Protein AF-A0A7R9Q6Q0-F1 (afdb_monomer_lite)

Radius of gyration: 19.12 Å; chains: 1; bounding box: 42×46×51 Å

Secondary structure (DSSP, 8-state):
-PPP------S--TTS-EEEEEETTEEEEEEEPPHHHHHHHHHHHT-TT---EE--TTSPPEEP--TT--TTPPP-EESS-SS-S--EEEHHHHHHHHTTSPTTPPPP-GGGG--SEEE--SSTTGGGG-SEEEETTEEEE-----B--TTTTB-TTT--B-THHHHHHHHHSS--GGG--TT---B---

Sequence (190 aa):
MPTLKLRYIKQINSNHNLISTRVYGQHIKGIVCSDEANDWFQTFLGKPGIRLLQHHPSLDYRDTNSDQRRSDDKLYPIIYQNKSGLHLINESSVRDLNSRFTEGADHVTYENFRPNVLVDYPHPWAEDKWLWMRINKLKFMQLMNCDRCPSTTVNTETGVKNMETLVALKTFRAPTGVTKKKGLGPSCGL

Organism: NCBI:txid1979941

Structure (mmCIF, N/CA/C/O backbone):
data_AF-A0A7R9Q6Q0-F1
#
_entry.id   AF-A0A7R9Q6Q0-F1
#
loop_
_atom_site.group_PDB
_atom_site.id
_atom_site.type_symbol
_atom_site.label_atom_id
_atom_site.label_alt_id
_atom_site.label_comp_id
_atom_site.label_asym_id
_atom_site.label_entity_id
_atom_site.label_seq_id
_atom_site.pdbx_PDB_ins_code
_atom_site.Cartn_x
_atom_site.Cartn_y
_atom_site.Cartn_z
_atom_site.occupancy
_atom_site.B_iso_or_equiv
_atom_site.auth_seq_id
_atom_site.auth_comp_id
_atom_site.auth_asym_id
_atom_site.auth_atom_id
_atom_site.pdbx_PDB_model_num
ATOM 1 N N . MET A 1 1 ? 4.840 19.604 -13.386 1.00 83.69 1 MET A N 1
ATOM 2 C CA . MET A 1 1 ? 5.424 18.603 -14.307 1.00 83.69 1 MET A CA 1
ATOM 3 C C . MET A 1 1 ? 4.386 18.233 -15.356 1.00 83.69 1 MET A C 1
ATOM 5 O O . MET A 1 1 ? 3.219 18.154 -14.985 1.00 83.69 1 MET A O 1
ATOM 9 N N . PRO A 1 2 ? 4.759 18.045 -16.633 1.00 90.31 2 PRO A N 1
ATOM 10 C CA . PRO A 1 2 ? 3.819 17.624 -17.676 1.00 90.31 2 PRO A CA 1
ATOM 11 C C . PRO A 1 2 ? 3.276 16.214 -17.403 1.00 90.31 2 PRO A C 1
ATOM 13 O O . PRO A 1 2 ? 3.904 15.436 -16.688 1.00 90.31 2 PRO A O 1
ATOM 16 N N . THR A 1 3 ? 2.127 15.859 -17.978 1.00 94.50 3 THR A N 1
ATOM 17 C CA . THR A 1 3 ? 1.580 14.497 -17.885 1.00 94.50 3 THR A CA 1
ATOM 18 C C . THR A 1 3 ? 2.510 13.488 -18.566 1.00 94.50 3 THR A C 1
ATOM 20 O O . THR A 1 3 ? 2.748 13.585 -19.768 1.00 94.50 3 THR A O 1
ATOM 23 N N . LEU A 1 4 ? 2.994 12.494 -17.816 1.00 94.19 4 LEU A N 1
ATOM 24 C CA . LEU A 1 4 ? 3.804 11.394 -18.345 1.00 94.19 4 LEU A CA 1
ATOM 25 C C . LEU A 1 4 ? 2.915 10.306 -18.962 1.00 94.19 4 LEU A C 1
ATOM 27 O O . LEU A 1 4 ? 1.981 9.822 -18.321 1.00 94.19 4 LEU A O 1
ATOM 31 N N . LYS A 1 5 ? 3.227 9.871 -20.187 1.00 93.50 5 LYS A N 1
ATOM 32 C CA . LYS A 1 5 ? 2.549 8.744 -20.847 1.00 93.50 5 LYS A CA 1
ATOM 33 C C . LYS A 1 5 ? 3.423 7.497 -20.791 1.00 93.50 5 LYS A C 1
ATOM 35 O O . LYS A 1 5 ? 4.474 7.435 -21.418 1.00 93.50 5 LYS A O 1
ATOM 40 N N . LEU A 1 6 ? 2.961 6.476 -20.076 1.00 92.94 6 LEU A N 1
ATOM 41 C CA . LEU A 1 6 ? 3.662 5.198 -19.972 1.00 92.94 6 LEU A CA 1
ATOM 42 C C . LEU A 1 6 ? 3.172 4.217 -21.039 1.00 92.94 6 LEU A C 1
ATOM 44 O O . LEU A 1 6 ? 1.970 4.077 -21.272 1.00 92.94 6 LEU A O 1
ATOM 48 N N . ARG A 1 7 ? 4.105 3.500 -21.668 1.00 88.81 7 ARG A N 1
ATOM 49 C CA . ARG A 1 7 ? 3.782 2.391 -22.572 1.00 88.81 7 ARG A CA 1
ATOM 50 C C . ARG A 1 7 ? 3.745 1.097 -21.776 1.00 88.81 7 ARG A C 1
ATOM 52 O O . ARG A 1 7 ? 4.743 0.710 -21.182 1.00 88.81 7 ARG A O 1
ATOM 59 N N . TYR A 1 8 ? 2.602 0.421 -21.795 1.00 90.12 8 TYR A N 1
ATOM 60 C CA . TYR A 1 8 ? 2.477 -0.895 -21.181 1.00 90.12 8 TYR A CA 1
ATOM 61 C C . TYR A 1 8 ? 3.128 -1.958 -22.072 1.00 90.12 8 TYR A C 1
ATOM 63 O O . TYR A 1 8 ? 2.660 -2.226 -23.182 1.00 90.12 8 TYR A O 1
ATOM 71 N N . ILE A 1 9 ? 4.201 -2.576 -21.579 1.00 90.06 9 ILE A N 1
ATOM 72 C CA . ILE A 1 9 ? 4.914 -3.646 -22.278 1.00 90.06 9 ILE A CA 1
ATOM 73 C C . ILE A 1 9 ? 4.091 -4.936 -22.198 1.00 90.06 9 ILE A C 1
ATOM 75 O O . ILE A 1 9 ? 4.007 -5.569 -21.148 1.00 90.06 9 ILE A O 1
ATOM 79 N N . LYS A 1 10 ? 3.460 -5.308 -23.318 1.00 88.94 10 LYS A N 1
ATOM 80 C CA . LYS A 1 10 ? 2.624 -6.518 -23.434 1.00 88.94 10 LYS A CA 1
ATOM 81 C C . LYS A 1 10 ? 3.417 -7.796 -23.702 1.00 88.94 10 LYS A C 1
ATOM 83 O O . LYS A 1 10 ? 2.908 -8.880 -23.448 1.00 88.94 10 LYS A O 1
ATOM 88 N N . GLN A 1 11 ? 4.597 -7.668 -24.302 1.00 90.56 11 GLN A N 1
ATOM 89 C CA . GLN A 1 11 ? 5.462 -8.781 -24.674 1.00 90.56 11 GLN A CA 1
ATOM 90 C C . GLN A 1 11 ? 6.914 -8.373 -24.459 1.00 90.56 11 GLN A C 1
ATOM 92 O O . GLN A 1 11 ? 7.315 -7.269 -24.831 1.00 90.56 11 GLN A O 1
ATOM 97 N N . ILE A 1 12 ? 7.696 -9.281 -23.884 1.00 90.88 12 ILE A N 1
ATOM 98 C CA . ILE A 1 12 ? 9.139 -9.109 -23.734 1.00 90.88 12 ILE A CA 1
ATOM 99 C C . ILE A 1 12 ? 9.830 -9.590 -25.009 1.00 90.88 12 ILE A C 1
ATOM 101 O O . ILE A 1 12 ? 9.480 -10.623 -25.571 1.00 90.88 12 ILE A O 1
ATOM 105 N N . ASN A 1 13 ? 10.842 -8.845 -25.436 1.00 90.75 13 ASN A N 1
ATOM 106 C CA . ASN A 1 13 ? 11.758 -9.219 -26.509 1.00 90.75 13 ASN A CA 1
ATOM 107 C C . ASN A 1 13 ? 13.188 -8.796 -26.136 1.00 90.75 13 ASN A C 1
ATOM 109 O O . ASN A 1 13 ? 13.396 -8.156 -25.103 1.00 90.75 13 ASN A O 1
ATOM 113 N N . SER A 1 14 ? 14.157 -9.120 -26.991 1.00 89.50 14 SER A N 1
ATOM 114 C CA . SER A 1 14 ? 15.586 -8.851 -26.778 1.00 89.50 14 SER A CA 1
ATOM 115 C C . SER A 1 14 ? 15.949 -7.375 -26.586 1.00 89.50 14 SER A C 1
ATOM 117 O O . SER A 1 14 ? 17.008 -7.090 -26.042 1.00 89.50 14 SER A O 1
ATOM 119 N N . ASN A 1 15 ? 15.095 -6.437 -27.005 1.00 90.12 15 ASN A N 1
ATOM 120 C CA . ASN A 1 15 ? 15.365 -5.001 -26.891 1.00 90.12 15 ASN A CA 1
ATOM 121 C C . ASN A 1 15 ? 14.998 -4.437 -25.511 1.00 90.12 15 ASN A C 1
ATOM 123 O O . ASN A 1 15 ? 15.289 -3.279 -25.219 1.00 90.12 15 ASN A O 1
ATOM 127 N N . HIS A 1 16 ? 14.338 -5.226 -24.661 1.00 93.38 16 HIS A N 1
ATOM 128 C CA . HIS A 1 16 ? 13.971 -4.796 -23.320 1.00 93.38 16 HIS A CA 1
ATOM 129 C C . HIS A 1 16 ? 15.126 -5.004 -22.344 1.00 93.38 16 HIS A C 1
ATOM 131 O O . HIS A 1 16 ? 15.636 -6.111 -22.177 1.00 93.38 16 HIS A O 1
ATOM 137 N N . ASN A 1 17 ? 15.486 -3.937 -21.636 1.00 95.25 17 ASN A N 1
ATOM 138 C CA . ASN A 1 17 ? 16.482 -3.997 -20.580 1.00 95.25 17 ASN A CA 1
ATOM 139 C C . ASN A 1 17 ? 15.850 -4.537 -19.288 1.00 95.25 17 ASN A C 1
ATOM 141 O O . ASN A 1 17 ? 15.023 -3.870 -18.664 1.00 95.25 17 ASN A O 1
ATOM 145 N N . LEU A 1 18 ? 16.236 -5.749 -18.893 1.00 96.75 18 LEU A N 1
ATOM 146 C CA . LEU A 1 18 ? 15.822 -6.379 -17.642 1.00 96.75 18 LEU A CA 1
ATOM 147 C C . LEU A 1 18 ? 16.885 -6.156 -16.571 1.00 96.75 18 LEU A C 1
ATOM 149 O O . LEU A 1 18 ? 18.042 -6.529 -16.757 1.00 96.75 18 LEU A O 1
ATOM 153 N N . ILE A 1 19 ? 16.476 -5.641 -15.414 1.00 96.94 19 ILE A N 1
ATOM 154 C CA . ILE A 1 19 ? 17.365 -5.510 -14.256 1.00 96.94 19 ILE A CA 1
ATOM 155 C C . ILE A 1 19 ? 16.816 -6.256 -13.045 1.00 96.94 19 ILE A C 1
ATOM 157 O O . ILE A 1 19 ? 15.603 -6.365 -12.857 1.00 96.94 19 ILE A O 1
ATOM 161 N N . SER A 1 20 ? 17.723 -6.762 -12.209 1.00 96.69 20 SER A N 1
ATOM 162 C CA . SER A 1 20 ? 17.392 -7.279 -10.881 1.00 96.69 20 SER A CA 1
ATOM 163 C C . SER A 1 20 ? 17.335 -6.124 -9.883 1.00 96.69 20 SER A C 1
ATOM 165 O O . SER A 1 20 ? 18.235 -5.287 -9.845 1.00 96.69 20 SER A O 1
ATOM 167 N N . THR A 1 21 ? 16.285 -6.083 -9.069 1.00 95.56 21 THR A N 1
ATOM 168 C CA . THR A 1 21 ? 16.128 -5.146 -7.953 1.00 95.56 21 THR A CA 1
ATOM 169 C C . THR A 1 21 ? 15.769 -5.902 -6.676 1.00 95.56 21 THR A C 1
ATOM 171 O O . THR A 1 21 ? 15.528 -7.111 -6.702 1.00 95.56 21 THR A O 1
ATOM 174 N N . ARG A 1 22 ? 15.745 -5.199 -5.541 1.00 94.31 22 ARG A N 1
ATOM 175 C CA . ARG A 1 22 ? 15.411 -5.764 -4.234 1.00 94.31 22 ARG A CA 1
ATOM 176 C C . ARG A 1 22 ? 14.180 -5.080 -3.658 1.00 94.31 22 ARG A C 1
ATOM 178 O O . ARG A 1 22 ? 14.172 -3.868 -3.464 1.00 94.31 22 ARG A O 1
ATOM 185 N N . VAL A 1 23 ? 13.164 -5.869 -3.329 1.00 93.00 23 VAL A N 1
ATOM 186 C CA . VAL A 1 23 ? 11.922 -5.399 -2.706 1.00 93.00 23 VAL A CA 1
ATOM 187 C C . VAL A 1 23 ? 11.704 -6.195 -1.426 1.00 93.00 23 VAL A C 1
ATOM 189 O O . VAL A 1 23 ? 11.603 -7.419 -1.461 1.00 93.00 23 VAL A O 1
ATOM 192 N N . TYR A 1 24 ? 11.708 -5.503 -0.282 1.00 88.56 24 TYR A N 1
ATOM 193 C CA . TYR A 1 24 ? 11.605 -6.106 1.058 1.00 88.56 24 TYR A CA 1
ATOM 194 C C . TYR A 1 24 ? 12.541 -7.304 1.278 1.00 88.56 24 TYR A C 1
ATOM 196 O O . TYR A 1 24 ? 12.147 -8.340 1.803 1.00 88.56 24 TYR A O 1
ATOM 204 N N . GLY A 1 25 ? 13.798 -7.169 0.855 1.00 88.81 25 GLY A N 1
ATOM 205 C CA . GLY A 1 25 ? 14.817 -8.192 1.076 1.00 88.81 25 GLY A CA 1
ATOM 206 C C . GLY A 1 25 ? 14.922 -9.253 -0.024 1.00 88.81 25 GLY A C 1
ATOM 207 O O . GLY A 1 25 ? 15.975 -9.879 -0.122 1.00 88.81 25 GLY A O 1
ATOM 208 N N . GLN A 1 26 ? 13.904 -9.391 -0.875 1.00 90.25 26 GLN A N 1
ATOM 209 C CA . GLN A 1 26 ? 13.818 -10.399 -1.934 1.00 90.25 26 GLN A CA 1
ATOM 210 C C . GLN A 1 26 ? 14.204 -9.815 -3.300 1.00 90.25 26 GLN A C 1
ATOM 212 O O . GLN A 1 26 ? 13.866 -8.667 -3.605 1.00 90.25 26 GLN A O 1
ATOM 217 N N . HIS A 1 27 ? 14.894 -10.603 -4.125 1.00 93.25 27 HIS A N 1
ATOM 218 C CA . HIS A 1 27 ? 15.234 -10.214 -5.493 1.00 93.25 27 HIS A CA 1
ATOM 219 C C . HIS A 1 27 ? 14.043 -10.405 -6.435 1.00 93.25 27 HIS A C 1
ATOM 221 O O . HIS A 1 27 ? 13.333 -11.401 -6.348 1.00 93.25 27 HIS A O 1
ATOM 227 N N . ILE A 1 28 ? 13.835 -9.454 -7.342 1.00 95.38 28 ILE A N 1
ATOM 228 C CA . ILE A 1 28 ? 12.832 -9.542 -8.409 1.00 95.38 28 ILE A CA 1
ATOM 229 C C . ILE A 1 28 ? 13.344 -8.813 -9.650 1.00 95.38 28 ILE A C 1
ATOM 231 O O . ILE A 1 28 ? 14.033 -7.796 -9.540 1.00 95.38 28 ILE A O 1
ATOM 235 N N . LYS A 1 29 ? 13.013 -9.324 -10.838 1.00 97.00 29 LYS A N 1
ATOM 236 C CA . LYS A 1 29 ? 13.336 -8.659 -12.103 1.00 97.00 29 LYS A CA 1
ATOM 237 C C . LYS A 1 29 ? 12.256 -7.648 -12.489 1.00 97.00 29 LYS A C 1
ATOM 239 O O . LYS A 1 29 ? 11.074 -7.826 -12.198 1.00 97.00 29 LYS A O 1
ATOM 244 N N . GLY A 1 30 ? 12.667 -6.589 -13.169 1.00 97.19 30 GLY A N 1
ATOM 245 C CA . GLY A 1 30 ? 11.772 -5.614 -13.781 1.00 97.19 30 GLY A CA 1
ATOM 246 C C . GLY A 1 30 ? 12.334 -5.130 -15.107 1.00 97.19 30 GLY A C 1
ATOM 247 O O . GLY A 1 30 ? 13.551 -5.099 -15.299 1.00 97.19 30 GLY A O 1
ATOM 248 N N . ILE A 1 31 ? 11.441 -4.769 -16.020 1.00 97.31 31 ILE A N 1
ATOM 249 C CA . ILE A 1 31 ? 11.798 -4.157 -17.294 1.00 97.31 31 ILE A CA 1
ATOM 250 C C . ILE A 1 31 ? 11.972 -2.662 -17.057 1.00 97.31 31 ILE A C 1
ATOM 252 O O . ILE A 1 31 ? 11.073 -2.020 -16.514 1.00 97.31 31 ILE A O 1
ATOM 256 N N . VAL A 1 32 ? 13.121 -2.115 -17.438 1.00 96.69 32 VAL A N 1
ATOM 257 C CA . VAL A 1 32 ? 13.386 -0.677 -17.349 1.00 96.69 32 VAL A CA 1
ATOM 258 C C . VAL A 1 32 ? 12.482 0.055 -18.341 1.00 96.69 32 VAL A C 1
ATOM 260 O O . VAL A 1 32 ? 12.471 -0.268 -19.529 1.00 96.69 32 VAL A O 1
ATOM 263 N N . CYS A 1 33 ? 11.705 1.021 -17.847 1.00 95.50 33 CYS A N 1
ATOM 264 C CA . CYS A 1 33 ? 10.895 1.902 -18.686 1.00 95.50 33 CYS A CA 1
ATOM 265 C C . CYS A 1 33 ? 11.774 2.885 -19.482 1.00 95.50 33 CYS A C 1
ATOM 267 O O . CYS A 1 33 ? 12.981 2.978 -19.258 1.00 95.50 33 CYS A O 1
ATOM 269 N N . SER A 1 34 ? 11.163 3.626 -20.412 1.00 94.38 34 SER A N 1
ATOM 270 C CA . SER A 1 34 ? 11.868 4.589 -21.268 1.00 94.38 34 SER A CA 1
ATOM 271 C C . SER A 1 34 ? 12.655 5.635 -20.476 1.00 94.38 34 SER A C 1
ATOM 273 O O . SER A 1 34 ? 12.280 5.999 -19.360 1.00 94.38 34 SER A O 1
ATOM 275 N N . ASP A 1 35 ? 13.700 6.178 -21.100 1.00 94.88 35 ASP A N 1
ATOM 276 C CA . ASP A 1 35 ? 14.494 7.266 -20.522 1.00 94.88 35 ASP A CA 1
ATOM 277 C C . ASP A 1 35 ? 13.628 8.487 -20.200 1.00 94.88 35 ASP A C 1
ATOM 279 O O . ASP A 1 35 ? 13.743 9.030 -19.112 1.00 94.88 35 ASP A O 1
ATOM 283 N N . GLU A 1 36 ? 12.640 8.806 -21.046 1.00 95.44 36 GLU A N 1
ATOM 284 C CA . GLU A 1 36 ? 11.628 9.835 -20.762 1.00 95.44 36 GLU A CA 1
ATOM 285 C C . GLU A 1 36 ? 10.919 9.610 -19.413 1.00 95.44 36 GLU A C 1
ATOM 287 O O . GLU A 1 36 ? 10.741 10.547 -18.637 1.00 95.44 36 GLU A O 1
ATOM 292 N N . ALA A 1 37 ? 10.525 8.368 -19.105 1.00 95.62 37 ALA A N 1
ATOM 293 C CA . ALA A 1 37 ? 9.879 8.055 -17.834 1.00 95.62 37 ALA A CA 1
ATOM 294 C C . ALA A 1 37 ? 10.861 8.172 -16.664 1.00 95.62 37 ALA A C 1
ATOM 296 O O . ALA A 1 37 ? 10.503 8.704 -15.613 1.00 95.62 37 ALA A O 1
ATOM 297 N N . ASN A 1 38 ? 12.094 7.695 -16.843 1.00 95.88 38 ASN A N 1
ATOM 298 C CA . ASN A 1 38 ? 13.134 7.783 -15.822 1.00 95.88 38 ASN A CA 1
ATOM 299 C C . ASN A 1 38 ? 13.455 9.253 -15.510 1.00 95.88 38 ASN A C 1
ATOM 301 O O . ASN A 1 38 ? 13.380 9.659 -14.352 1.00 95.88 38 ASN A O 1
ATOM 305 N N . ASP A 1 39 ? 13.703 10.070 -16.532 1.00 96.12 39 ASP A N 1
ATOM 306 C CA . ASP A 1 39 ? 13.980 11.502 -16.419 1.00 96.12 39 ASP A CA 1
ATOM 307 C C . ASP A 1 39 ? 12.833 12.255 -15.760 1.00 96.12 39 ASP A C 1
ATOM 309 O O . ASP A 1 39 ? 13.069 13.043 -14.845 1.00 96.12 39 ASP A O 1
ATOM 313 N N . TRP A 1 40 ? 11.586 11.944 -16.121 1.00 97.25 40 TRP A N 1
ATOM 314 C CA . TRP A 1 40 ? 10.424 12.552 -15.484 1.00 97.25 40 TRP A CA 1
ATOM 315 C C . TRP A 1 40 ? 10.427 12.349 -13.962 1.00 97.25 40 TRP A C 1
ATOM 317 O O . TRP A 1 40 ? 10.258 13.313 -13.209 1.00 97.25 40 TRP A O 1
ATOM 327 N N . PHE A 1 41 ? 10.664 11.117 -13.490 1.00 96.62 41 PHE A N 1
ATOM 328 C CA . PHE A 1 41 ? 10.730 10.825 -12.054 1.00 96.62 41 PHE A CA 1
ATOM 329 C C . PHE A 1 41 ? 11.971 11.426 -11.391 1.00 96.62 41 PHE A C 1
ATOM 331 O O . PHE A 1 41 ? 11.866 11.914 -10.268 1.00 96.62 41 PHE A O 1
ATOM 338 N N . GLN A 1 42 ? 13.124 11.425 -12.063 1.00 96.81 42 GLN A N 1
ATOM 339 C CA . GLN A 1 42 ? 14.348 12.042 -11.545 1.00 96.81 42 GLN A CA 1
ATOM 340 C C . GLN A 1 42 ? 14.173 13.550 -11.344 1.00 96.81 42 GLN A C 1
ATOM 342 O O . GLN A 1 42 ? 14.543 14.068 -10.291 1.00 96.81 42 GLN A O 1
ATOM 347 N N . THR A 1 43 ? 13.566 14.245 -12.311 1.00 96.50 43 THR A N 1
ATOM 348 C CA . THR A 1 43 ? 13.261 15.676 -12.215 1.00 96.50 43 THR A CA 1
ATOM 349 C C . THR A 1 43 ? 12.222 15.948 -11.135 1.00 96.50 43 THR A C 1
ATOM 351 O O . THR A 1 43 ? 12.448 16.809 -10.290 1.00 96.50 43 THR A O 1
ATOM 354 N N . PHE A 1 44 ? 11.109 15.204 -11.114 1.00 95.06 44 PHE A N 1
ATOM 355 C CA . PHE A 1 44 ? 10.052 15.411 -10.120 1.00 95.06 44 PHE A CA 1
ATOM 356 C C . PHE A 1 44 ? 10.546 15.183 -8.684 1.00 95.06 44 PHE A C 1
ATOM 358 O O . PHE A 1 44 ? 10.201 15.943 -7.785 1.00 95.06 44 PHE A O 1
ATOM 365 N N . LEU A 1 45 ? 11.371 14.153 -8.469 1.00 94.56 45 LEU A N 1
ATOM 366 C CA . LEU A 1 45 ? 11.909 13.803 -7.152 1.00 94.56 45 LEU A CA 1
ATOM 367 C C . LEU A 1 45 ? 13.219 14.533 -6.815 1.00 94.56 45 LEU A C 1
ATOM 369 O O . LEU A 1 45 ? 13.743 14.341 -5.718 1.00 94.56 45 LEU A O 1
ATOM 373 N N . GLY A 1 46 ? 13.780 15.315 -7.746 1.00 96.25 46 GLY A N 1
ATOM 374 C CA . GLY A 1 46 ? 15.069 15.992 -7.582 1.00 96.25 46 GLY A CA 1
ATOM 375 C C . GLY A 1 46 ? 16.234 15.038 -7.297 1.00 96.25 46 GLY A C 1
ATOM 376 O O . GLY A 1 46 ? 17.166 15.401 -6.580 1.00 96.25 46 GLY A O 1
ATOM 377 N N . LYS A 1 47 ? 16.172 13.795 -7.793 1.00 96.88 47 LYS A N 1
ATOM 378 C CA . LYS A 1 47 ? 17.124 12.736 -7.441 1.00 96.88 47 LYS A CA 1
ATOM 379 C C . LYS A 1 47 ? 17.589 11.957 -8.677 1.00 96.88 47 LYS A C 1
ATOM 381 O O . LYS A 1 47 ? 16.770 11.271 -9.290 1.00 96.88 47 LYS A O 1
ATOM 386 N N . PRO A 1 48 ? 18.892 11.996 -9.015 1.00 95.88 48 PRO A N 1
ATOM 387 C CA . PRO A 1 48 ? 19.432 11.226 -10.128 1.00 95.88 48 PRO A CA 1
ATOM 388 C C . PRO A 1 48 ? 19.524 9.729 -9.794 1.00 95.88 48 PRO A C 1
ATOM 390 O O . PRO A 1 48 ? 19.532 9.321 -8.629 1.00 95.88 48 PRO A O 1
ATOM 393 N N . GLY A 1 49 ? 19.622 8.903 -10.834 1.00 94.88 49 GLY A N 1
ATOM 394 C CA . GLY A 1 49 ? 19.760 7.450 -10.745 1.00 94.88 49 GLY A CA 1
ATOM 395 C C . GLY A 1 49 ? 18.455 6.695 -10.478 1.00 94.88 49 GLY A C 1
ATOM 396 O O . GLY A 1 49 ? 18.501 5.495 -10.204 1.00 94.88 49 GLY A O 1
ATOM 397 N N . ILE A 1 50 ? 17.295 7.359 -10.540 1.00 95.81 50 ILE A N 1
ATOM 398 C CA . ILE A 1 50 ? 15.988 6.705 -10.388 1.00 95.81 50 ILE A CA 1
ATOM 399 C C . ILE A 1 50 ? 15.557 6.114 -11.727 1.00 95.81 50 ILE A C 1
ATOM 401 O O . ILE A 1 50 ? 15.622 6.772 -12.760 1.00 95.81 50 ILE A O 1
ATOM 405 N N . ARG A 1 51 ? 15.076 4.868 -11.692 1.00 96.00 51 ARG A N 1
ATOM 406 C CA . ARG A 1 51 ? 14.476 4.194 -12.846 1.00 96.00 51 ARG A CA 1
ATOM 407 C C . ARG A 1 51 ? 13.096 3.671 -12.488 1.00 96.00 51 ARG A C 1
ATOM 409 O O . ARG A 1 51 ? 12.914 3.100 -11.412 1.00 96.00 51 ARG A O 1
ATOM 416 N N . LEU A 1 52 ? 12.146 3.831 -13.401 1.00 96.56 52 LEU A N 1
ATOM 417 C CA . LEU A 1 52 ? 10.840 3.193 -13.313 1.00 96.56 52 LEU A CA 1
ATOM 418 C C . LEU A 1 52 ? 10.935 1.779 -13.890 1.00 96.56 52 LEU A C 1
ATOM 420 O O . LEU A 1 52 ? 11.463 1.586 -14.985 1.00 96.56 52 LEU A O 1
ATOM 424 N N . LEU A 1 53 ? 10.405 0.798 -13.157 1.00 96.94 53 LEU A N 1
ATOM 425 C CA . LEU A 1 53 ? 10.374 -0.600 -13.581 1.00 96.94 53 LEU A CA 1
ATOM 426 C C . LEU A 1 53 ? 8.939 -1.087 -13.778 1.00 96.94 53 LEU A C 1
ATOM 428 O O . LEU A 1 53 ? 8.066 -0.819 -12.951 1.00 96.94 53 LEU A O 1
ATOM 432 N N . GLN A 1 54 ? 8.724 -1.865 -14.836 1.00 96.19 54 GLN A N 1
ATOM 433 C CA . GLN A 1 54 ? 7.490 -2.601 -15.088 1.00 96.19 54 GLN A CA 1
ATOM 434 C C . GLN A 1 54 ? 7.713 -4.107 -14.864 1.00 96.19 54 GLN A C 1
ATOM 436 O O . GLN A 1 54 ? 8.662 -4.690 -15.391 1.00 96.19 54 GLN A O 1
ATOM 441 N N . HIS A 1 55 ? 6.815 -4.760 -14.117 1.00 95.88 55 HIS A N 1
ATOM 442 C CA . HIS A 1 55 ? 6.757 -6.227 -14.044 1.00 95.88 55 HIS A CA 1
ATOM 443 C C . HIS A 1 55 ? 5.928 -6.790 -15.205 1.00 95.88 55 HIS A C 1
ATOM 445 O O . HIS A 1 55 ? 4.965 -6.163 -15.651 1.00 95.88 55 HIS A O 1
ATOM 451 N N . HIS A 1 56 ? 6.296 -7.978 -15.679 1.00 95.44 56 HIS A N 1
ATOM 452 C CA . HIS A 1 56 ? 5.585 -8.703 -16.725 1.00 95.44 56 HIS A CA 1
ATOM 453 C C . HIS A 1 56 ? 5.287 -10.136 -16.256 1.00 95.44 56 HIS A C 1
ATOM 455 O O . HIS A 1 56 ? 6.165 -10.742 -15.642 1.00 95.44 56 HIS A O 1
ATOM 461 N N . PRO A 1 57 ? 4.119 -10.725 -16.586 1.00 93.00 57 PRO A N 1
ATOM 462 C CA . PRO A 1 57 ? 3.716 -12.040 -16.074 1.00 93.00 57 PRO A CA 1
ATOM 463 C C . PRO A 1 57 ? 4.649 -13.219 -16.389 1.00 93.00 57 PRO A C 1
ATOM 465 O O . PRO A 1 57 ? 4.564 -14.252 -15.739 1.00 93.00 57 PRO A O 1
ATOM 468 N N . SER A 1 58 ? 5.527 -13.087 -17.387 1.00 93.19 58 SER A N 1
ATOM 469 C CA . SER A 1 58 ? 6.540 -14.106 -17.709 1.00 93.19 58 SER A CA 1
ATOM 470 C C . SER A 1 58 ? 7.813 -14.016 -16.857 1.00 93.19 58 SER A C 1
ATOM 472 O O . SER A 1 58 ? 8.736 -14.795 -17.077 1.00 93.19 58 SER A O 1
ATOM 474 N N . LEU A 1 59 ? 7.923 -13.018 -15.976 1.00 94.19 59 LEU A N 1
ATOM 475 C CA . LEU A 1 59 ? 9.032 -12.874 -15.036 1.00 94.19 59 LEU A CA 1
ATOM 476 C C . LEU A 1 59 ? 8.681 -13.528 -13.703 1.00 94.19 59 LEU A C 1
ATOM 478 O O . LEU A 1 59 ? 7.509 -13.650 -13.346 1.00 94.19 59 LEU A O 1
ATOM 482 N N . ASP A 1 60 ? 9.718 -13.859 -12.940 1.00 92.50 60 ASP A N 1
ATOM 483 C CA . ASP A 1 60 ? 9.567 -14.410 -11.600 1.00 92.50 60 ASP A CA 1
ATOM 484 C C . ASP A 1 60 ? 8.738 -13.483 -10.699 1.00 92.50 60 ASP A C 1
ATOM 486 O O . ASP A 1 60 ? 8.795 -12.247 -10.780 1.00 92.50 60 ASP A O 1
ATOM 490 N N . TYR A 1 61 ? 7.970 -14.113 -9.820 1.00 92.31 61 TYR A N 1
ATOM 491 C CA . TYR A 1 61 ? 7.218 -13.456 -8.763 1.00 92.31 61 TYR A CA 1
ATOM 492 C C . TYR A 1 61 ? 7.988 -13.562 -7.448 1.00 92.31 61 TYR A C 1
ATOM 494 O O . TYR A 1 61 ? 8.855 -14.418 -7.280 1.00 92.31 61 TYR A O 1
ATOM 502 N N . ARG A 1 62 ? 7.653 -12.692 -6.500 1.00 90.00 62 ARG A N 1
ATOM 503 C CA . ARG A 1 62 ? 8.066 -12.845 -5.105 1.00 90.00 62 ARG A CA 1
ATOM 504 C C . ARG A 1 62 ? 6.995 -13.571 -4.324 1.00 90.00 62 ARG A C 1
ATOM 506 O O . ARG A 1 62 ? 5.811 -13.474 -4.642 1.00 90.00 62 ARG A O 1
ATOM 513 N N . ASP A 1 63 ? 7.402 -14.174 -3.223 1.00 83.25 63 ASP A N 1
ATOM 514 C CA . ASP A 1 63 ? 6.440 -14.693 -2.271 1.00 83.25 63 ASP A CA 1
ATOM 515 C C . ASP A 1 63 ? 5.915 -13.595 -1.342 1.00 83.25 63 ASP A C 1
ATOM 517 O O . ASP A 1 63 ? 6.602 -12.604 -1.042 1.00 83.25 63 ASP A O 1
ATOM 521 N N . THR A 1 64 ? 4.722 -13.825 -0.789 1.00 79.38 64 THR A N 1
ATOM 522 C CA . THR A 1 64 ? 4.223 -13.063 0.357 1.00 79.38 64 THR A CA 1
ATOM 523 C C . THR A 1 64 ? 5.204 -13.121 1.527 1.00 79.38 64 THR A C 1
ATOM 525 O O . THR A 1 64 ? 5.657 -14.183 1.967 1.00 79.38 64 THR A O 1
ATOM 528 N N . ASN A 1 65 ? 5.534 -11.945 2.058 1.00 67.19 65 ASN A N 1
ATOM 529 C CA . ASN A 1 65 ? 6.444 -11.789 3.190 1.00 67.19 65 ASN A CA 1
ATOM 530 C C . ASN A 1 65 ? 5.661 -11.733 4.515 1.00 67.19 65 ASN A C 1
ATOM 532 O O . ASN A 1 65 ? 5.652 -10.708 5.200 1.00 67.19 65 ASN A O 1
ATOM 536 N N . SER A 1 66 ? 4.920 -12.801 4.832 1.00 61.69 66 SER A N 1
ATOM 537 C CA . SER A 1 66 ? 4.148 -12.910 6.077 1.00 61.69 66 SER A CA 1
ATOM 538 C C . SER A 1 66 ? 4.700 -14.012 6.981 1.00 61.69 66 SER A C 1
ATOM 540 O O . SER A 1 66 ? 4.670 -15.182 6.610 1.00 61.69 66 SER A O 1
ATOM 542 N N . ASP A 1 67 ? 5.053 -13.671 8.221 1.00 59.34 67 ASP A N 1
ATOM 543 C CA . ASP A 1 67 ? 5.377 -14.640 9.289 1.00 59.34 67 ASP A CA 1
ATOM 544 C C . ASP A 1 67 ? 4.152 -15.454 9.769 1.00 59.34 67 ASP A C 1
ATOM 546 O O . ASP A 1 67 ? 4.211 -16.120 10.801 1.00 59.34 67 ASP A O 1
ATOM 550 N N . GLN A 1 68 ? 3.013 -15.317 9.083 1.00 55.88 68 GLN A N 1
ATOM 551 C CA . GLN A 1 68 ? 1.720 -15.928 9.395 1.00 55.88 68 GLN A CA 1
ATOM 552 C C . GLN A 1 68 ? 1.241 -16.876 8.286 1.00 55.88 68 GLN A C 1
ATOM 554 O O . GLN A 1 68 ? 0.044 -17.126 8.171 1.00 55.88 68 GLN A O 1
ATOM 559 N N . ARG A 1 69 ? 2.158 -17.399 7.456 1.00 56.94 69 ARG A N 1
ATOM 560 C CA . ARG A 1 69 ? 1.806 -18.461 6.500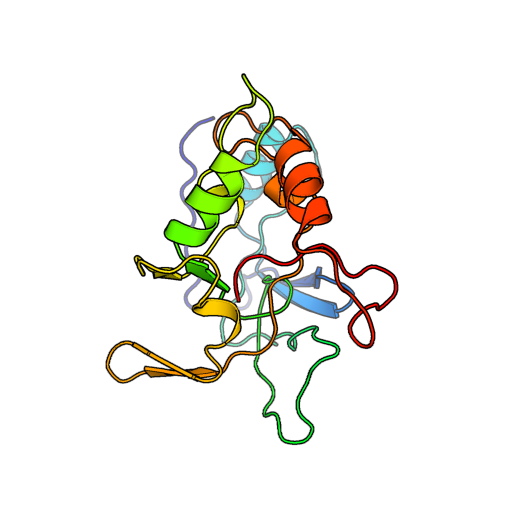 1.00 56.94 69 ARG A CA 1
ATOM 561 C C . ARG A 1 69 ? 1.173 -19.621 7.266 1.00 56.94 69 ARG A C 1
ATOM 563 O O . ARG A 1 69 ? 1.754 -20.100 8.243 1.00 56.94 69 ARG A O 1
ATOM 570 N N . ARG A 1 70 ? -0.006 -20.064 6.836 1.00 57.34 70 ARG A N 1
ATOM 571 C CA . ARG A 1 70 ? -0.577 -21.318 7.325 1.00 57.34 70 ARG A CA 1
ATOM 572 C C . ARG A 1 70 ? 0.237 -22.466 6.728 1.00 57.34 70 ARG A C 1
ATOM 574 O O . ARG A 1 70 ? 0.785 -22.356 5.633 1.00 57.34 70 ARG A O 1
ATOM 581 N N . SER A 1 71 ? 0.387 -23.553 7.481 1.00 53.00 71 SER A N 1
ATOM 582 C CA . SER A 1 71 ? 1.258 -24.687 7.127 1.00 53.00 71 SER A CA 1
ATOM 583 C C . SER A 1 71 ? 0.841 -25.426 5.846 1.00 53.00 71 SER A C 1
ATOM 585 O O . SER A 1 71 ? 1.596 -26.251 5.344 1.00 53.00 71 SER A O 1
ATOM 587 N N . ASP A 1 72 ? -0.352 -25.138 5.333 1.00 58.00 72 ASP A N 1
ATOM 588 C CA . ASP A 1 72 ? -0.981 -25.670 4.124 1.00 58.00 72 ASP A CA 1
ATOM 589 C C . ASP A 1 72 ? -0.993 -24.676 2.940 1.00 58.00 72 ASP A C 1
ATOM 591 O O . ASP A 1 72 ? -1.552 -24.983 1.883 1.00 58.00 72 ASP A O 1
ATOM 595 N N . ASP A 1 73 ? -0.384 -23.492 3.078 1.00 56.81 73 ASP A N 1
ATOM 596 C CA . 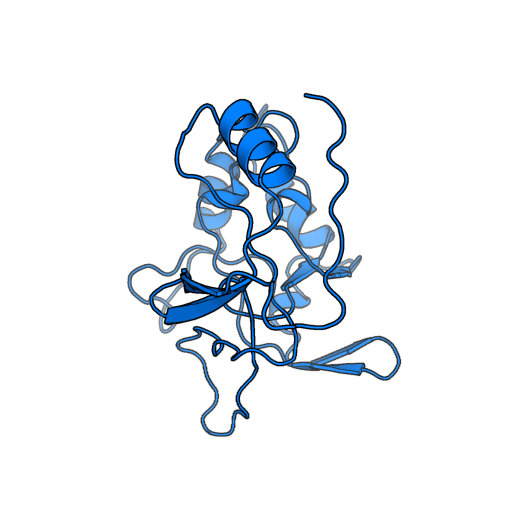ASP A 1 73 ? -0.511 -22.430 2.080 1.00 56.81 73 ASP A CA 1
ATOM 597 C C . ASP A 1 73 ? 0.220 -22.740 0.762 1.00 56.81 73 ASP A C 1
ATOM 599 O O . ASP A 1 73 ? 1.440 -22.918 0.694 1.00 56.81 73 ASP A O 1
ATOM 603 N N . LYS A 1 74 ? -0.549 -22.691 -0.332 1.00 59.03 74 LYS A N 1
ATOM 604 C CA . LYS A 1 74 ? -0.017 -22.475 -1.682 1.00 59.03 74 LYS A CA 1
ATOM 605 C C . LYS A 1 74 ? 0.752 -21.150 -1.701 1.00 59.03 74 LYS A C 1
ATOM 607 O O . LYS A 1 74 ? 0.344 -20.182 -1.066 1.00 59.03 74 LYS A O 1
ATOM 612 N N . LEU A 1 75 ? 1.835 -21.084 -2.476 1.00 65.62 75 LEU A N 1
ATOM 613 C CA . LEU A 1 75 ? 2.535 -19.824 -2.739 1.00 65.62 75 LEU A CA 1
ATOM 614 C C . LEU A 1 75 ? 1.533 -18.803 -3.303 1.00 65.62 75 LEU A C 1
ATOM 616 O O . LEU A 1 75 ? 0.926 -19.049 -4.345 1.00 65.62 75 LEU A O 1
ATOM 620 N N . TYR A 1 76 ? 1.349 -17.673 -2.614 1.00 80.31 76 TYR A N 1
ATOM 621 C CA . TYR A 1 76 ? 0.589 -16.528 -3.123 1.00 80.31 76 TYR A CA 1
ATOM 622 C C . TYR A 1 76 ? 1.584 -15.547 -3.766 1.00 80.31 76 TYR A C 1
ATOM 624 O O . TYR A 1 76 ? 2.239 -14.788 -3.052 1.00 80.31 76 TYR A O 1
ATOM 632 N N . PRO A 1 77 ? 1.773 -15.563 -5.094 1.00 87.75 77 PRO A N 1
ATOM 633 C CA . PRO A 1 77 ? 2.772 -14.715 -5.727 1.00 87.75 77 PRO A CA 1
ATOM 634 C C . PRO A 1 77 ? 2.368 -13.235 -5.677 1.00 87.75 77 PRO A C 1
ATOM 636 O O . PRO A 1 77 ? 1.222 -12.869 -5.944 1.00 87.75 77 PRO A O 1
ATOM 639 N N . ILE A 1 78 ? 3.335 -12.371 -5.381 1.00 92.25 78 ILE A N 1
ATOM 640 C CA . ILE A 1 78 ? 3.234 -10.908 -5.436 1.00 92.25 78 ILE A CA 1
ATOM 641 C C . ILE A 1 78 ? 4.398 -10.325 -6.247 1.00 92.25 78 ILE A C 1
ATOM 643 O O . ILE A 1 78 ? 5.372 -11.011 -6.548 1.00 92.25 78 ILE A O 1
ATOM 647 N N . ILE A 1 79 ? 4.311 -9.047 -6.621 1.00 94.56 79 ILE A N 1
ATOM 648 C CA . ILE A 1 79 ? 5.308 -8.375 -7.470 1.00 94.56 79 ILE A CA 1
ATOM 649 C C . ILE A 1 79 ? 6.082 -7.297 -6.715 1.00 94.56 79 ILE A C 1
ATOM 651 O O . ILE A 1 79 ? 7.170 -7.554 -6.216 1.00 94.56 79 ILE A O 1
ATOM 655 N N . TYR A 1 80 ? 5.535 -6.098 -6.545 1.00 95.00 80 TYR A N 1
ATOM 656 C CA . TYR A 1 80 ? 6.150 -4.974 -5.829 1.00 95.00 80 TYR A CA 1
ATOM 657 C C . TYR A 1 80 ? 5.363 -4.590 -4.564 1.00 95.00 80 TYR A C 1
ATOM 659 O O . TYR A 1 80 ? 5.784 -3.704 -3.826 1.00 95.00 80 TYR A O 1
ATOM 667 N N . GLN A 1 81 ? 4.245 -5.273 -4.282 1.00 93.31 81 GLN A N 1
ATOM 668 C CA . GLN A 1 81 ? 3.466 -5.107 -3.052 1.00 93.31 81 GLN A CA 1
ATOM 669 C C . GLN A 1 81 ? 4.288 -5.495 -1.816 1.00 93.31 81 GLN A C 1
ATOM 671 O O . GLN A 1 81 ? 5.231 -6.277 -1.904 1.00 93.31 81 GLN A O 1
ATOM 676 N N . ASN A 1 82 ? 3.915 -4.995 -0.640 1.00 89.19 82 ASN A N 1
ATOM 677 C CA . ASN A 1 82 ? 4.636 -5.309 0.593 1.00 89.19 82 ASN A CA 1
ATOM 678 C C . ASN A 1 82 ? 4.465 -6.777 1.022 1.00 89.19 82 ASN A C 1
ATOM 680 O O . ASN A 1 82 ? 5.409 -7.564 0.924 1.00 89.19 82 ASN A O 1
ATOM 684 N N . LYS A 1 83 ? 3.255 -7.150 1.463 1.00 85.69 83 LYS A N 1
ATOM 685 C CA . LYS A 1 83 ? 2.985 -8.474 2.049 1.00 85.69 83 LYS A CA 1
ATOM 686 C C . LYS A 1 83 ? 1.908 -9.286 1.329 1.00 85.69 83 LYS A C 1
ATOM 688 O O . LYS A 1 83 ? 2.032 -10.502 1.327 1.00 85.69 83 LYS A O 1
ATOM 693 N N . SER A 1 84 ? 0.897 -8.660 0.721 1.00 88.44 84 SER A N 1
ATOM 694 C CA . SER A 1 84 ? -0.243 -9.338 0.081 1.00 88.44 84 SER A CA 1
ATOM 695 C C . SER A 1 84 ? -0.558 -8.746 -1.299 1.00 88.44 84 SER A C 1
ATOM 697 O O . SER A 1 84 ? -0.138 -7.634 -1.626 1.00 88.44 84 SER A O 1
ATOM 699 N N . GLY A 1 85 ? -1.288 -9.504 -2.122 1.00 89.44 85 GLY A N 1
ATOM 700 C CA . GLY A 1 85 ? -1.762 -9.047 -3.434 1.00 89.44 85 GLY A CA 1
ATOM 701 C C . GLY A 1 85 ? -2.997 -8.143 -3.372 1.00 89.44 85 GLY A C 1
ATOM 702 O O . GLY A 1 85 ? -3.253 -7.407 -4.321 1.00 89.44 85 GLY A O 1
ATOM 703 N N . LEU A 1 86 ? -3.742 -8.191 -2.265 1.00 92.19 86 LEU A N 1
ATOM 704 C CA . LEU A 1 86 ? -4.930 -7.383 -2.017 1.00 92.19 86 LEU A CA 1
ATOM 705 C C . LEU A 1 86 ? -4.908 -6.853 -0.591 1.00 92.19 86 LEU A C 1
ATOM 707 O O . LEU A 1 86 ? -4.509 -7.564 0.330 1.00 92.19 86 LEU A O 1
ATOM 711 N N . HIS A 1 87 ? -5.364 -5.618 -0.446 1.00 95.12 87 HIS A N 1
ATOM 712 C CA . HIS A 1 87 ? -5.551 -4.944 0.823 1.00 95.12 87 HIS A CA 1
ATOM 713 C C . HIS A 1 87 ? -6.983 -4.399 0.895 1.00 95.12 87 HIS A C 1
ATOM 715 O O . HIS A 1 87 ? -7.433 -3.714 -0.032 1.00 95.12 87 HIS A O 1
ATOM 721 N N . LEU A 1 88 ? -7.702 -4.716 1.969 1.00 96.62 88 LEU A N 1
ATOM 722 C CA . LEU A 1 88 ? -9.078 -4.278 2.195 1.00 96.62 88 LEU A CA 1
ATOM 723 C C . LEU A 1 88 ? -9.170 -3.367 3.417 1.00 96.62 88 LEU A C 1
ATOM 725 O O . LEU A 1 88 ? -8.517 -3.605 4.431 1.00 96.62 88 LEU A O 1
ATOM 729 N N . ILE A 1 89 ? -10.023 -2.348 3.339 1.00 97.62 89 ILE A N 1
ATOM 730 C CA . ILE A 1 89 ? -10.379 -1.518 4.490 1.00 97.62 89 ILE A CA 1
ATOM 731 C C . ILE A 1 89 ? -11.873 -1.212 4.488 1.00 97.62 89 ILE A C 1
ATOM 733 O O . ILE A 1 89 ? -12.488 -1.075 3.430 1.00 97.62 89 ILE A O 1
ATOM 737 N N . ASN A 1 90 ? -12.442 -1.094 5.680 1.00 97.94 90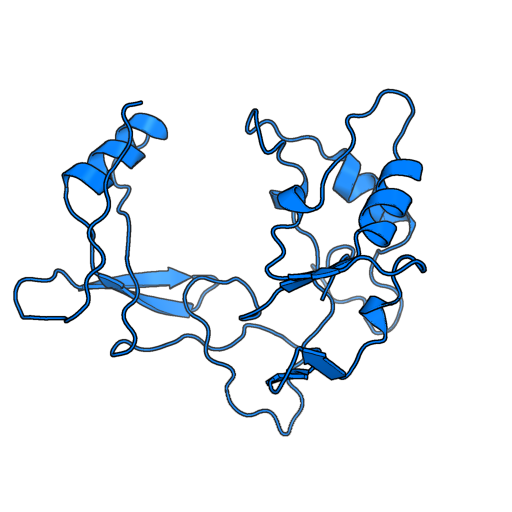 ASN A N 1
ATOM 738 C CA . ASN A 1 90 ? -13.809 -0.651 5.880 1.00 97.94 90 ASN A CA 1
ATOM 739 C C . ASN A 1 90 ? -13.848 0.856 6.157 1.00 97.94 90 ASN A C 1
ATOM 741 O O . ASN A 1 90 ? -13.093 1.372 6.983 1.00 97.94 90 ASN A O 1
ATOM 745 N N . GLU A 1 91 ? -14.733 1.572 5.474 1.00 97.94 91 GLU A N 1
ATOM 746 C CA . GLU A 1 91 ? -14.866 3.021 5.608 1.00 97.94 91 GLU A CA 1
ATOM 747 C C . GLU A 1 91 ? -15.290 3.437 7.025 1.00 97.94 91 GLU A C 1
ATOM 749 O O . GLU A 1 91 ? -14.823 4.453 7.546 1.00 97.94 91 GLU A O 1
ATOM 754 N N . SER A 1 92 ? -16.117 2.635 7.707 1.00 98.19 92 SER A N 1
ATOM 755 C CA . SER A 1 92 ? -16.491 2.920 9.099 1.00 98.19 92 SER A CA 1
ATOM 756 C C . SER A 1 92 ? -15.312 2.795 10.072 1.00 98.19 92 SER A C 1
ATOM 758 O O . SER A 1 92 ? -15.262 3.547 11.043 1.00 98.19 92 SER A O 1
ATOM 760 N N . SER A 1 93 ? -14.317 1.948 9.783 1.00 98.31 93 SER A N 1
ATOM 761 C CA . SER A 1 93 ? -13.058 1.875 10.543 1.00 98.31 93 SER A CA 1
ATOM 762 C C . SER A 1 93 ? -12.232 3.156 10.407 1.00 98.31 93 SER A C 1
ATOM 764 O O . SER A 1 93 ? -11.659 3.637 11.381 1.00 98.31 93 SER A O 1
ATOM 766 N N . VAL A 1 94 ? -12.197 3.754 9.211 1.00 97.69 94 VAL A N 1
ATOM 767 C CA . VAL A 1 94 ? -11.511 5.041 8.990 1.00 97.69 94 VAL A CA 1
ATOM 768 C C . VAL A 1 94 ? -12.230 6.171 9.731 1.00 97.69 94 VAL A C 1
ATOM 770 O O . VAL A 1 94 ? -11.578 7.005 10.357 1.00 97.69 94 VAL A O 1
ATOM 773 N N . ARG A 1 95 ? -13.571 6.175 9.733 1.00 97.38 95 ARG A N 1
ATOM 774 C CA . ARG A 1 95 ? -14.362 7.147 10.508 1.00 97.38 95 ARG A CA 1
ATOM 775 C C . ARG A 1 95 ? -14.136 7.019 12.016 1.00 97.38 95 ARG A C 1
ATOM 777 O O . ARG A 1 95 ? -13.904 8.035 12.664 1.00 97.38 95 ARG A O 1
ATOM 784 N N . ASP A 1 96 ? -14.143 5.798 12.555 1.00 97.69 96 ASP A N 1
ATOM 785 C CA . ASP A 1 96 ? -13.848 5.548 13.976 1.00 97.69 96 ASP A CA 1
ATOM 786 C C . ASP A 1 96 ? -12.409 5.934 14.350 1.00 97.69 96 ASP A C 1
ATOM 788 O O . ASP A 1 96 ? -12.153 6.392 15.461 1.00 97.69 96 ASP A O 1
ATOM 792 N N . LEU A 1 97 ? -11.453 5.793 13.428 1.00 97.00 97 LEU A N 1
ATOM 793 C CA . LEU A 1 97 ? -10.099 6.293 13.646 1.00 97.00 97 LEU A CA 1
ATOM 794 C C . LEU A 1 97 ? -10.065 7.824 13.735 1.00 97.00 97 LEU A C 1
ATOM 796 O O . LEU A 1 97 ? -9.474 8.353 14.673 1.00 97.00 97 LEU A O 1
ATOM 800 N N . ASN A 1 98 ? -10.700 8.526 12.793 1.00 96.19 98 ASN A N 1
ATOM 801 C CA . ASN A 1 98 ? -10.734 9.992 12.794 1.00 96.19 98 ASN A CA 1
ATOM 802 C C . ASN A 1 98 ? -11.428 10.552 14.043 1.00 96.19 98 ASN A C 1
ATOM 804 O O . ASN A 1 98 ? -10.967 11.545 14.591 1.00 96.19 98 ASN A O 1
ATOM 808 N N . SER A 1 99 ? -12.465 9.890 14.576 1.00 95.25 99 SER A N 1
ATOM 809 C CA . SER A 1 99 ? -13.114 10.333 15.825 1.00 95.25 99 SER A CA 1
ATOM 810 C C . SER A 1 99 ? -12.225 10.226 17.070 1.00 95.25 99 SER A C 1
ATOM 812 O O . SER A 1 99 ? -12.637 10.629 18.154 1.00 95.25 99 SER A O 1
ATOM 814 N N . ARG A 1 100 ? -11.028 9.642 16.940 1.00 94.88 100 ARG A N 1
ATOM 815 C CA . ARG 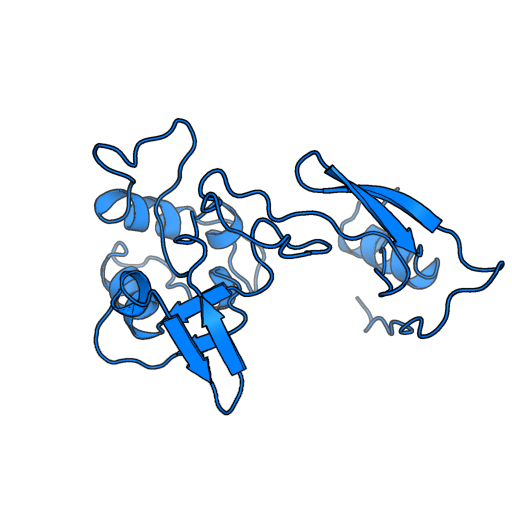A 1 100 ? -10.027 9.519 18.008 1.00 94.88 100 ARG A CA 1
ATOM 816 C C . ARG A 1 100 ? -8.878 10.515 17.854 1.00 94.88 100 ARG A C 1
ATOM 818 O O . ARG A 1 100 ? -7.941 10.454 18.648 1.00 94.88 100 ARG A O 1
ATOM 825 N N . PHE A 1 101 ? -8.900 11.360 16.825 1.00 93.62 101 PHE A N 1
ATOM 826 C CA . PHE A 1 101 ? -7.877 12.380 16.627 1.00 93.62 101 PHE A CA 1
ATOM 827 C C . PHE A 1 101 ? -8.055 13.519 17.628 1.00 93.62 101 PHE A C 1
ATOM 829 O O . PHE A 1 101 ? -9.157 13.776 18.118 1.00 93.62 101 PHE A O 1
ATOM 836 N N . THR A 1 102 ? -6.951 14.186 17.949 1.00 87.06 102 THR A N 1
ATOM 837 C CA . THR A 1 102 ? -6.989 15.411 18.749 1.00 87.06 102 THR A CA 1
ATOM 838 C C . THR A 1 102 ? -7.759 16.520 18.028 1.00 87.06 102 THR A C 1
ATOM 840 O O . THR A 1 102 ? -7.822 16.568 16.798 1.00 87.06 102 THR A O 1
ATOM 843 N N . GLU A 1 103 ? -8.384 17.412 18.799 1.00 85.06 103 GLU A N 1
ATOM 844 C CA . GLU A 1 103 ? -9.140 18.533 18.240 1.00 85.06 103 GLU A CA 1
ATOM 845 C C . GLU A 1 103 ? -8.237 19.405 17.352 1.00 85.06 103 GLU A C 1
ATOM 847 O O . GLU A 1 103 ? -7.140 19.797 17.751 1.00 85.06 103 GLU A O 1
ATOM 852 N N . GLY A 1 104 ? -8.697 19.681 16.129 1.00 80.88 104 GLY A N 1
ATOM 853 C CA . GLY A 1 104 ? -7.955 20.458 15.134 1.00 80.88 104 GLY A CA 1
ATOM 854 C C . GLY A 1 104 ? -6.927 19.668 14.316 1.00 80.88 104 GLY A C 1
ATOM 855 O O . GLY A 1 104 ? -6.267 20.264 13.467 1.00 80.88 104 GLY A O 1
ATOM 856 N N . ALA A 1 105 ? -6.784 18.356 14.526 1.00 85.19 105 ALA A N 1
ATOM 857 C CA . ALA A 1 105 ? -5.941 17.525 13.675 1.00 85.19 105 ALA A CA 1
ATOM 858 C C . ALA A 1 105 ? -6.601 17.229 12.317 1.00 85.19 105 ALA A C 1
ATOM 860 O O . ALA A 1 105 ? -7.805 16.979 12.224 1.00 85.19 105 ALA A O 1
ATOM 861 N N . ASP A 1 106 ? -5.783 17.186 11.264 1.00 87.19 106 ASP A N 1
ATOM 862 C CA . ASP A 1 106 ? -6.236 16.807 9.928 1.00 87.19 106 ASP A CA 1
ATOM 863 C C . ASP A 1 106 ? -6.715 15.352 9.909 1.00 87.19 106 ASP A C 1
ATOM 865 O O . ASP A 1 106 ? -5.973 14.426 10.252 1.00 87.19 106 ASP A O 1
ATOM 869 N N . HIS A 1 107 ? -7.950 15.141 9.462 1.00 91.81 107 HIS A N 1
ATOM 870 C CA . HIS A 1 107 ? -8.496 13.807 9.246 1.00 91.81 107 HIS A CA 1
ATOM 871 C C . HIS A 1 107 ? -7.793 13.090 8.089 1.00 91.81 107 HIS A C 1
ATOM 873 O O . HIS A 1 107 ? -7.329 13.703 7.127 1.00 91.81 107 HIS A O 1
ATOM 879 N N . VAL A 1 108 ? -7.774 11.759 8.156 1.00 94.94 108 VAL A N 1
ATOM 880 C CA . VAL A 1 108 ? -7.299 10.904 7.061 1.00 94.94 108 VAL A CA 1
ATOM 881 C C . VAL A 1 108 ? -8.456 10.284 6.290 1.00 94.94 108 VAL A C 1
ATOM 883 O O . VAL A 1 108 ? -9.558 10.109 6.812 1.00 94.94 108 VAL A O 1
ATOM 886 N N . THR A 1 109 ? -8.196 9.893 5.047 1.00 95.31 109 THR A N 1
ATOM 887 C CA . THR A 1 109 ? -9.129 9.121 4.222 1.00 95.31 109 THR A CA 1
ATOM 888 C C . THR A 1 109 ? -8.638 7.681 4.073 1.00 95.31 109 THR A C 1
ATOM 890 O O . THR A 1 109 ? -7.539 7.314 4.504 1.00 95.31 109 THR A O 1
ATOM 893 N N . TYR A 1 110 ? -9.443 6.828 3.436 1.00 95.88 110 TYR A N 1
ATOM 894 C CA . TYR A 1 110 ? -9.008 5.474 3.093 1.00 95.88 110 TYR A CA 1
ATOM 895 C C . TYR A 1 110 ? -7.759 5.478 2.190 1.00 95.88 110 TYR A C 1
ATOM 897 O O . TYR A 1 110 ? -6.990 4.518 2.210 1.00 95.88 110 TYR A O 1
ATOM 905 N N . GLU A 1 111 ? -7.501 6.550 1.434 1.00 95.75 111 GLU A N 1
ATOM 906 C CA . GLU A 1 111 ? -6.366 6.647 0.511 1.00 95.75 111 GLU A CA 1
ATOM 907 C C . GLU A 1 111 ? -5.016 6.623 1.231 1.00 95.75 111 GLU A C 1
ATOM 909 O O . GLU A 1 111 ? -4.071 6.004 0.731 1.00 95.75 111 GLU A O 1
ATOM 914 N N . ASN A 1 112 ? -4.937 7.185 2.446 1.00 96.25 112 ASN A N 1
ATOM 915 C CA . ASN A 1 112 ? -3.744 7.105 3.295 1.00 96.25 112 ASN A CA 1
ATOM 916 C C . ASN A 1 112 ? -3.351 5.644 3.587 1.00 96.25 112 ASN A C 1
ATOM 918 O O . ASN A 1 112 ? -2.174 5.332 3.777 1.00 96.25 112 ASN A O 1
ATOM 922 N N . PHE A 1 113 ? -4.323 4.729 3.586 1.00 96.44 113 PHE A N 1
ATOM 923 C CA . PHE A 1 113 ? -4.121 3.301 3.832 1.00 96.44 113 PHE A CA 1
ATOM 924 C C . PHE A 1 113 ? -3.900 2.486 2.554 1.00 96.44 113 PHE A C 1
ATOM 926 O O . PHE A 1 113 ? -3.470 1.335 2.642 1.00 96.44 113 PHE A O 1
ATOM 933 N N . ARG A 1 114 ? -4.139 3.070 1.372 1.00 96.38 114 ARG A N 1
ATOM 934 C CA . ARG A 1 114 ? -3.908 2.461 0.049 1.00 96.38 114 ARG A CA 1
ATOM 935 C C . ARG A 1 114 ? -4.622 1.102 -0.138 1.00 96.38 114 ARG A C 1
ATOM 937 O O . ARG A 1 114 ? -3.958 0.114 -0.472 1.00 96.38 114 ARG A O 1
ATOM 944 N N . PRO A 1 115 ? -5.936 0.988 0.135 1.00 96.94 115 PRO A N 1
ATOM 945 C CA . PRO A 1 115 ? -6.692 -0.234 -0.124 1.00 96.94 115 PRO A CA 1
ATOM 946 C C . PRO A 1 115 ? -6.839 -0.498 -1.623 1.00 96.94 115 PRO A C 1
ATOM 948 O O . PRO A 1 115 ? -6.859 0.416 -2.443 1.00 96.94 115 PRO A O 1
ATOM 951 N N . ASN A 1 116 ? -6.982 -1.772 -1.968 1.00 96.69 116 ASN A N 1
ATOM 952 C CA . ASN A 1 116 ? -7.503 -2.205 -3.261 1.00 96.69 116 ASN A CA 1
ATOM 953 C C . ASN A 1 116 ? -9.029 -2.315 -3.231 1.00 96.69 116 ASN A C 1
ATOM 955 O O . ASN A 1 116 ? -9.675 -2.095 -4.250 1.00 96.69 116 ASN A O 1
ATOM 959 N N . VAL A 1 117 ? -9.589 -2.676 -2.072 1.00 96.69 117 VAL A N 1
ATOM 960 C CA . VAL A 1 117 ? -11.030 -2.817 -1.858 1.00 96.69 117 VAL A CA 1
ATOM 961 C C . VAL A 1 117 ? -11.433 -1.951 -0.672 1.00 96.69 117 VAL A C 1
ATOM 963 O O . VAL A 1 117 ? -10.975 -2.171 0.449 1.00 96.69 117 VAL A O 1
ATOM 966 N N . LEU A 1 118 ? -12.291 -0.970 -0.932 1.00 97.56 118 LEU A N 1
ATOM 967 C CA . LEU A 1 118 ? -13.007 -0.232 0.099 1.00 97.56 118 LEU A CA 1
ATOM 968 C C . LEU A 1 118 ? -14.378 -0.880 0.275 1.00 97.56 118 LEU A C 1
ATOM 970 O O . LEU A 1 118 ? -15.060 -1.153 -0.714 1.00 97.56 118 LEU A O 1
ATOM 974 N N . VAL A 1 119 ? -14.770 -1.135 1.516 1.00 96.56 119 VAL A N 1
ATOM 975 C CA . VAL A 1 119 ? -16.119 -1.603 1.841 1.00 96.56 119 VAL A CA 1
ATOM 976 C C . VAL A 1 119 ? -16.833 -0.578 2.706 1.00 96.56 119 VAL A C 1
ATOM 978 O O . VAL A 1 119 ? -16.223 0.023 3.588 1.00 96.56 119 VAL A O 1
ATOM 981 N N . ASP A 1 120 ? -18.130 -0.423 2.473 1.00 96.19 120 ASP A N 1
ATOM 982 C CA . ASP A 1 120 ? -19.028 0.300 3.366 1.00 96.19 120 ASP A CA 1
ATOM 983 C C . ASP A 1 120 ? -19.799 -0.726 4.201 1.00 96.19 120 ASP A C 1
ATOM 985 O O . ASP A 1 120 ? -20.735 -1.376 3.729 1.00 96.19 120 ASP A O 1
ATOM 989 N N . TYR A 1 121 ? -19.330 -0.954 5.428 1.00 97.00 121 TYR A N 1
ATOM 990 C CA . TYR A 1 121 ? -19.990 -1.824 6.393 1.00 97.00 121 TYR A CA 1
ATOM 991 C C . TYR A 1 121 ? -20.203 -1.056 7.702 1.00 97.00 121 TYR A C 1
ATOM 993 O O . TYR A 1 121 ? -19.275 -0.401 8.178 1.00 97.00 121 TYR A O 1
ATOM 1001 N N . PRO A 1 122 ? -21.384 -1.133 8.343 1.00 97.19 122 PRO A N 1
ATOM 1002 C CA . PRO A 1 122 ? -21.744 -0.214 9.426 1.00 97.19 122 PRO A CA 1
ATOM 1003 C C . PRO A 1 122 ? -20.940 -0.397 10.716 1.00 97.19 122 PRO A C 1
ATOM 1005 O O . PRO A 1 122 ? -20.884 0.525 11.522 1.00 97.19 122 PRO A O 1
ATOM 1008 N N . HIS A 1 123 ? -20.325 -1.563 10.931 1.00 97.94 123 HIS A N 1
ATOM 1009 C CA . HIS A 1 123 ? -19.569 -1.847 12.151 1.00 97.94 123 HIS A CA 1
ATOM 1010 C C . HIS A 1 123 ? -18.070 -1.611 11.913 1.00 97.94 123 HIS A C 1
ATOM 1012 O O . HIS A 1 123 ? -17.476 -2.370 11.137 1.00 97.94 123 HIS A O 1
ATOM 1018 N N . PRO A 1 124 ? -17.447 -0.622 12.581 1.00 97.62 124 PRO A N 1
ATOM 1019 C CA . PRO A 1 124 ? -16.007 -0.412 12.513 1.00 97.62 124 PRO A CA 1
ATOM 1020 C C . PRO A 1 124 ? -15.246 -1.672 12.928 1.00 97.62 124 PRO A C 1
ATOM 1022 O O . PRO A 1 124 ? -15.646 -2.374 13.861 1.00 97.62 124 PRO A O 1
ATOM 1025 N N . TRP A 1 125 ? -14.134 -1.940 12.250 1.00 97.00 125 TRP A N 1
ATOM 1026 C CA . TRP A 1 125 ? -13.189 -3.025 12.539 1.00 97.00 125 TRP A CA 1
ATOM 1027 C C . TRP A 1 125 ? -13.750 -4.442 12.366 1.00 97.00 125 TRP A C 1
ATOM 1029 O O . TRP A 1 125 ? -13.086 -5.419 12.716 1.00 97.00 125 TRP A O 1
ATOM 1039 N N . ALA A 1 126 ? -14.965 -4.593 11.832 1.00 96.44 126 ALA A N 1
ATOM 1040 C CA . ALA A 1 126 ? -15.567 -5.902 11.589 1.00 96.44 126 ALA A CA 1
ATOM 1041 C C . ALA A 1 126 ? -14.730 -6.762 10.633 1.00 96.44 126 ALA A C 1
ATOM 1043 O O . ALA A 1 126 ? -14.722 -7.989 10.767 1.00 96.44 126 ALA A O 1
ATOM 1044 N N . GLU A 1 127 ? -14.003 -6.118 9.718 1.00 95.25 127 GLU A N 1
ATOM 1045 C CA . GLU A 1 127 ? -13.125 -6.762 8.753 1.00 95.25 127 GLU A CA 1
ATOM 1046 C C . GLU A 1 127 ? -12.069 -7.647 9.420 1.00 95.25 127 GLU A C 1
ATOM 1048 O O . GLU A 1 127 ? -11.794 -8.731 8.921 1.00 95.25 127 GLU A O 1
ATOM 1053 N N . ASP A 1 128 ? -11.588 -7.303 10.618 1.00 93.38 128 ASP A N 1
ATOM 1054 C CA . ASP A 1 128 ? -10.586 -8.091 11.352 1.00 93.38 128 ASP A CA 1
ATOM 1055 C C . ASP A 1 128 ? -10.964 -9.572 11.528 1.00 93.38 128 ASP A C 1
ATOM 1057 O O . ASP A 1 128 ? -10.092 -10.429 11.686 1.00 93.38 128 ASP A O 1
ATOM 1061 N N . LYS A 1 129 ? -12.270 -9.869 11.546 1.00 92.38 129 LYS A N 1
ATOM 1062 C CA . LYS A 1 129 ? -12.826 -11.207 11.785 1.00 92.38 129 LYS A CA 1
ATOM 1063 C C . LYS A 1 129 ? -13.215 -11.939 10.498 1.00 92.38 129 LYS A C 1
ATOM 1065 O O . LYS A 1 129 ? -13.689 -13.075 10.562 1.00 92.38 129 LYS A O 1
ATOM 1070 N N . TRP A 1 130 ? -13.069 -11.314 9.333 1.00 94.00 130 TRP A N 1
ATOM 1071 C CA . TRP A 1 130 ? -13.479 -11.894 8.057 1.00 94.00 130 TRP A CA 1
ATOM 1072 C C . TRP A 1 130 ? -12.421 -12.852 7.515 1.00 94.00 130 TRP A C 1
ATOM 1074 O O . TRP A 1 130 ? -11.643 -12.512 6.632 1.00 94.00 130 TRP A O 1
ATOM 1084 N N . LEU A 1 131 ? -12.445 -14.096 7.997 1.00 91.12 131 LEU A N 1
ATOM 1085 C CA . LEU A 1 131 ? -11.522 -15.145 7.543 1.00 91.12 131 LEU A CA 1
ATOM 1086 C C . LEU A 1 131 ? -11.637 -15.438 6.040 1.00 91.12 131 LEU A C 1
ATOM 1088 O O . LEU A 1 131 ? -10.650 -15.786 5.390 1.00 91.12 131 LEU A O 1
ATOM 1092 N N . TRP A 1 132 ? -12.849 -15.310 5.499 1.00 91.94 132 TRP A N 1
ATOM 1093 C CA . TRP A 1 132 ? -13.166 -15.550 4.099 1.00 91.94 132 TRP A CA 1
ATOM 1094 C C . TRP A 1 132 ? -14.130 -14.492 3.593 1.00 91.94 132 TRP A C 1
ATOM 1096 O O . TRP A 1 132 ? -15.076 -14.113 4.282 1.00 91.94 132 TRP A O 1
ATOM 1106 N N . MET A 1 133 ? -13.926 -14.071 2.353 1.00 92.19 133 MET A N 1
ATOM 1107 C CA . MET A 1 133 ? -14.797 -13.125 1.670 1.00 92.19 133 MET A CA 1
ATOM 1108 C C . MET A 1 133 ? -15.099 -13.620 0.266 1.00 92.19 133 MET A C 1
ATOM 1110 O O . MET A 1 133 ? -14.289 -14.302 -0.365 1.00 92.19 133 MET A O 1
ATOM 1114 N N . ARG A 1 134 ? -16.272 -13.258 -0.248 1.00 94.75 134 ARG A N 1
ATOM 1115 C CA . ARG A 1 134 ? -16.648 -13.531 -1.632 1.00 94.75 134 ARG A CA 1
ATOM 1116 C C . ARG A 1 134 ? -17.132 -12.249 -2.286 1.00 94.75 134 ARG A C 1
ATOM 1118 O O . ARG A 1 134 ? -18.115 -11.674 -1.837 1.00 94.75 134 ARG A O 1
ATOM 1125 N N . ILE A 1 135 ? -16.476 -11.860 -3.374 1.00 93.62 135 ILE A N 1
ATOM 1126 C CA . ILE A 1 135 ? -16.913 -10.762 -4.239 1.00 93.62 135 ILE A CA 1
ATOM 1127 C C . ILE A 1 135 ? -17.260 -11.392 -5.585 1.00 93.62 135 ILE A C 1
ATOM 1129 O O . ILE A 1 135 ? -16.397 -11.948 -6.271 1.00 93.62 135 ILE A O 1
ATOM 1133 N N . ASN A 1 136 ? -18.542 -11.364 -5.949 1.00 94.69 136 ASN A N 1
ATOM 1134 C CA . ASN A 1 136 ? -19.077 -12.088 -7.104 1.00 94.69 136 ASN A CA 1
ATOM 1135 C C . ASN A 1 136 ? -18.724 -13.590 -7.055 1.00 94.69 136 ASN A C 1
ATOM 1137 O O . ASN A 1 136 ? -19.153 -14.314 -6.155 1.00 94.69 136 ASN A O 1
ATOM 1141 N N . LYS A 1 137 ? -17.942 -14.073 -8.028 1.00 96.12 137 LYS A N 1
ATOM 1142 C CA . LYS A 1 137 ? -17.503 -15.474 -8.137 1.00 96.12 137 LYS A CA 1
ATOM 1143 C C . LYS A 1 137 ? -16.130 -15.727 -7.500 1.00 96.12 137 LYS A C 1
ATOM 1145 O O . LYS A 1 137 ? -15.713 -16.878 -7.417 1.00 96.12 137 LYS A O 1
ATOM 1150 N N . LEU A 1 138 ? -15.431 -14.678 -7.060 1.00 94.38 138 LEU A N 1
ATOM 1151 C CA . LEU A 1 138 ? -14.080 -14.767 -6.507 1.00 94.38 138 LEU A CA 1
ATOM 1152 C C . LEU A 1 138 ? -14.138 -14.945 -4.991 1.00 94.38 138 LEU A C 1
ATOM 1154 O O . LEU A 1 138 ? -14.865 -14.225 -4.307 1.00 94.38 138 LEU A O 1
ATOM 1158 N N . LYS A 1 139 ? -13.368 -15.906 -4.476 1.00 92.81 139 LYS A N 1
ATOM 1159 C CA . LYS A 1 139 ? -13.193 -16.142 -3.041 1.00 92.81 139 LYS A CA 1
ATOM 1160 C C . LYS A 1 139 ? -11.824 -15.633 -2.610 1.00 92.81 139 LYS A C 1
ATOM 1162 O O . LYS A 1 139 ? -10.828 -15.922 -3.268 1.00 92.81 139 LYS A O 1
ATOM 1167 N N . PHE A 1 140 ? -11.792 -14.928 -1.492 1.00 90.81 140 PHE A N 1
ATOM 1168 C CA . PHE A 1 140 ? -10.592 -14.390 -0.870 1.00 90.81 140 PHE A CA 1
ATOM 1169 C C . PHE A 1 140 ? -10.483 -14.941 0.545 1.00 90.81 140 PHE A C 1
ATOM 1171 O O . PHE A 1 140 ? -11.499 -15.144 1.213 1.00 90.81 140 PHE A O 1
ATOM 1178 N N . MET A 1 141 ? -9.255 -15.176 0.986 1.00 89.19 141 MET A N 1
ATOM 1179 C CA . MET A 1 141 ? -8.938 -15.588 2.346 1.00 89.19 141 MET A CA 1
ATOM 1180 C C . MET A 1 141 ? -8.127 -14.482 3.010 1.00 89.19 141 MET A C 1
ATOM 1182 O O . MET A 1 141 ? -7.248 -13.898 2.374 1.00 89.19 141 MET A O 1
ATOM 1186 N N . GLN A 1 142 ? -8.407 -14.210 4.279 1.00 87.56 142 GLN A N 1
ATOM 1187 C CA . GLN A 1 142 ? -7.581 -13.320 5.086 1.00 87.56 142 GLN A CA 1
ATOM 1188 C C . GLN A 1 142 ? -6.207 -13.956 5.302 1.00 87.56 142 GLN A C 1
ATOM 1190 O O . GLN A 1 142 ? -6.107 -15.064 5.832 1.00 87.56 142 GLN A O 1
ATOM 1195 N N . LEU A 1 143 ? -5.156 -13.237 4.905 1.00 85.44 143 LEU A N 1
ATOM 1196 C CA . LEU A 1 143 ? -3.776 -13.637 5.172 1.00 85.44 143 LEU A CA 1
ATOM 1197 C C . LEU A 1 143 ? -3.335 -13.167 6.563 1.00 85.44 143 LEU A C 1
ATOM 1199 O O . LEU A 1 143 ? -2.808 -13.943 7.352 1.00 85.44 143 LEU A O 1
ATOM 1203 N N . MET A 1 144 ? -3.542 -11.885 6.858 1.00 85.50 144 MET A N 1
ATOM 1204 C CA . MET A 1 144 ? -3.196 -11.248 8.126 1.00 85.50 144 MET A CA 1
ATOM 1205 C C . MET A 1 144 ? -3.921 -9.906 8.241 1.00 85.50 144 MET A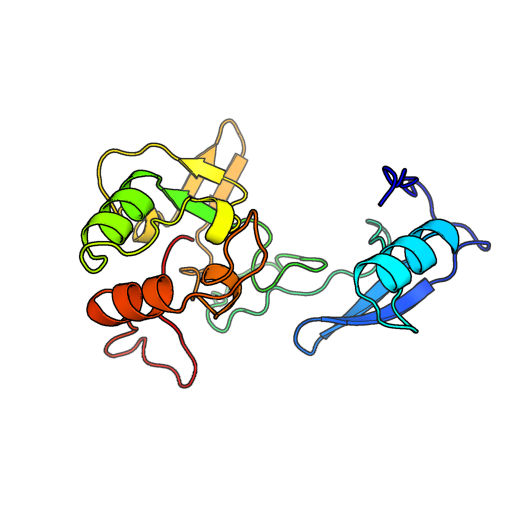 C 1
ATOM 1207 O O . MET A 1 144 ? -4.463 -9.427 7.254 1.00 85.50 144 MET A O 1
ATOM 1211 N N . ASN A 1 145 ? -3.887 -9.278 9.415 1.00 89.62 145 ASN A N 1
ATOM 1212 C CA . ASN A 1 145 ? -4.237 -7.861 9.522 1.00 89.62 145 ASN A CA 1
ATOM 1213 C C . ASN A 1 145 ? -3.067 -7.006 9.018 1.00 89.62 145 ASN A C 1
ATOM 1215 O O . ASN A 1 145 ? -1.898 -7.362 9.202 1.00 89.62 145 ASN A O 1
ATOM 1219 N N . CYS A 1 146 ? -3.366 -5.865 8.401 1.00 91.19 146 CYS A N 1
ATOM 1220 C CA . CYS A 1 146 ? -2.343 -5.003 7.828 1.00 91.19 146 CYS A CA 1
ATOM 1221 C C . CYS A 1 146 ? -1.706 -4.108 8.903 1.00 91.19 146 CYS A C 1
ATOM 1223 O O . CYS A 1 146 ? -2.298 -3.130 9.373 1.00 91.19 146 CYS A O 1
ATOM 1225 N N . ASP A 1 147 ? -0.468 -4.432 9.283 1.00 91.06 147 ASP A N 1
ATOM 1226 C CA . ASP A 1 147 ? 0.342 -3.589 10.168 1.00 91.06 147 ASP A CA 1
ATOM 1227 C C . ASP A 1 147 ? 0.637 -2.245 9.494 1.00 91.06 147 ASP A C 1
ATOM 1229 O O . ASP A 1 147 ? 1.140 -2.190 8.364 1.00 91.06 147 ASP A O 1
ATOM 1233 N N . ARG A 1 148 ? 0.378 -1.141 10.195 1.00 93.44 148 ARG A N 1
ATOM 1234 C CA . ARG A 1 148 ? 0.588 0.200 9.647 1.00 93.44 148 ARG A CA 1
ATOM 1235 C C . ARG A 1 148 ? 1.978 0.728 9.952 1.00 93.44 148 ARG A C 1
ATOM 1237 O O . ARG A 1 148 ? 2.473 0.677 11.077 1.00 93.44 148 ARG A O 1
ATOM 1244 N N . CYS A 1 149 ? 2.603 1.251 8.903 1.00 90.62 149 CYS A N 1
ATOM 1245 C CA . CYS A 1 149 ? 3.904 1.903 8.938 1.00 90.62 149 CYS A CA 1
ATOM 1246 C C . CYS A 1 149 ? 3.746 3.416 8.690 1.00 90.62 149 CYS A C 1
ATOM 1248 O O . CYS A 1 149 ? 2.663 3.855 8.305 1.00 90.62 149 CYS A O 1
ATOM 1250 N N . PRO A 1 150 ? 4.817 4.222 8.819 1.00 92.88 150 PRO A N 1
ATOM 1251 C CA . PRO A 1 150 ? 4.773 5.672 8.582 1.00 92.88 150 PRO A CA 1
ATOM 1252 C C . PRO A 1 150 ? 4.378 6.120 7.165 1.00 92.88 150 PRO A C 1
ATOM 1254 O O . PRO A 1 150 ? 4.460 7.299 6.865 1.00 92.88 150 PRO A O 1
ATOM 1257 N N . SER A 1 151 ? 3.996 5.220 6.257 1.00 92.56 151 SER A N 1
ATOM 1258 C CA . SER A 1 151 ? 3.411 5.635 4.975 1.00 92.56 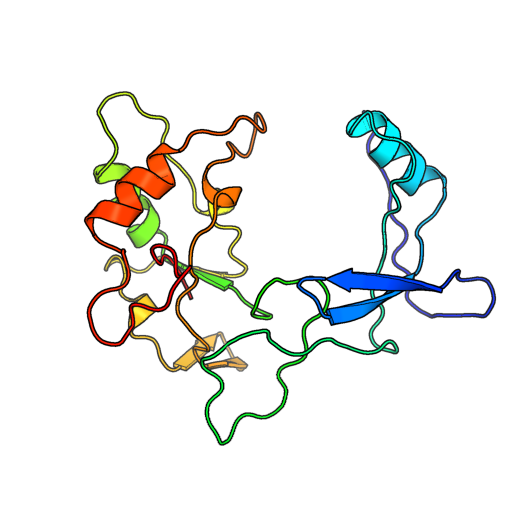151 SER A CA 1
ATOM 1259 C C . SER A 1 151 ? 1.994 6.187 5.137 1.00 92.56 151 SER A C 1
ATOM 1261 O O . SER A 1 151 ? 1.612 7.070 4.380 1.00 92.56 151 SER A O 1
ATOM 1263 N N . THR A 1 152 ? 1.244 5.737 6.152 1.00 94.50 152 THR A N 1
ATOM 1264 C CA . THR A 1 152 ? -0.132 6.201 6.400 1.00 94.50 152 THR A CA 1
ATOM 1265 C C . THR A 1 152 ? -0.200 7.614 6.970 1.00 94.50 152 THR A C 1
ATOM 1267 O O . THR A 1 152 ? -1.282 8.168 7.085 1.00 94.50 152 THR A O 1
ATOM 1270 N N . THR A 1 153 ? 0.942 8.184 7.362 1.00 94.00 153 THR A N 1
ATOM 1271 C CA . THR A 1 153 ? 1.044 9.526 7.949 1.00 94.00 153 THR A CA 1
ATOM 1272 C C . THR A 1 153 ? 1.244 10.606 6.893 1.00 94.00 153 THR A C 1
ATOM 1274 O O . THR A 1 153 ? 1.313 11.782 7.223 1.00 94.00 153 THR A O 1
ATOM 1277 N N . VAL A 1 154 ? 1.394 10.229 5.623 1.00 94.50 154 VAL A N 1
ATOM 1278 C CA . VAL A 1 154 ? 1.603 11.170 4.523 1.00 94.50 154 VAL A CA 1
ATOM 1279 C C . VAL A 1 154 ? 0.249 11.705 4.066 1.00 94.50 154 VAL A C 1
ATOM 1281 O O . VAL A 1 154 ? -0.619 10.918 3.690 1.00 94.50 154 VAL A O 1
ATOM 1284 N N . ASN A 1 155 ? 0.078 13.026 4.071 1.00 92.62 155 ASN A N 1
ATOM 1285 C CA . ASN A 1 155 ? -1.046 13.689 3.418 1.00 92.62 155 ASN A CA 1
ATOM 1286 C C . ASN A 1 155 ? -0.960 13.432 1.901 1.00 92.62 155 ASN A C 1
ATOM 1288 O O . ASN A 1 155 ? 0.084 13.666 1.286 1.00 92.62 155 ASN A O 1
ATOM 1292 N N . THR A 1 156 ? -2.034 12.906 1.310 1.00 91.75 156 THR A N 1
ATOM 1293 C CA . THR A 1 156 ? -2.050 12.423 -0.080 1.00 91.75 156 THR A CA 1
ATOM 1294 C C . THR A 1 156 ? -1.986 13.543 -1.117 1.00 91.75 156 THR A C 1
ATOM 1296 O O . THR A 1 156 ? -1.550 13.289 -2.238 1.00 91.75 156 THR A O 1
ATOM 1299 N N . GLU A 1 157 ? -2.340 14.772 -0.740 1.00 91.00 157 GLU A N 1
ATOM 1300 C CA . GLU A 1 157 ? -2.300 15.950 -1.609 1.00 91.00 157 GLU A CA 1
ATOM 1301 C C . GLU A 1 157 ? -0.956 16.683 -1.519 1.00 91.00 157 GLU A C 1
ATOM 1303 O O . GLU A 1 157 ? -0.383 17.072 -2.537 1.00 91.00 157 GLU A O 1
ATOM 1308 N N . THR A 1 158 ? -0.425 16.857 -0.305 1.00 91.62 158 THR A N 1
ATOM 1309 C CA . THR A 1 158 ? 0.761 17.698 -0.059 1.00 91.62 158 THR A CA 1
ATOM 1310 C C . THR A 1 158 ? 2.065 16.912 0.054 1.00 91.62 158 THR A C 1
ATOM 1312 O O . THR A 1 158 ? 3.146 17.485 -0.072 1.00 91.62 158 THR A O 1
ATOM 1315 N N . GLY A 1 159 ? 2.002 15.607 0.331 1.00 91.81 159 GLY A N 1
ATOM 1316 C CA . GLY A 1 159 ? 3.178 14.777 0.608 1.00 91.81 159 GLY A CA 1
ATOM 1317 C C . GLY A 1 159 ? 3.826 15.026 1.980 1.00 91.81 159 GLY A C 1
ATOM 1318 O O . GLY A 1 159 ? 4.856 14.419 2.288 1.00 91.81 159 GLY A O 1
ATOM 1319 N N . VAL A 1 160 ? 3.241 15.888 2.819 1.00 92.19 160 VAL A N 1
ATOM 1320 C CA . VAL A 1 160 ? 3.743 16.206 4.165 1.00 92.19 160 VAL A CA 1
ATOM 1321 C C . VAL A 1 160 ? 3.356 15.104 5.153 1.00 92.19 160 VAL A C 1
ATOM 1323 O O . VAL A 1 160 ? 2.264 14.545 5.087 1.00 92.19 160 VAL A O 1
ATOM 1326 N N . LYS A 1 161 ? 4.262 14.767 6.079 1.00 92.69 161 LYS A N 1
ATOM 1327 C CA . LYS A 1 161 ? 4.044 13.734 7.104 1.00 92.69 161 LYS A CA 1
ATOM 1328 C C . LYS A 1 161 ? 3.440 14.325 8.381 1.00 92.69 161 LYS A C 1
ATOM 1330 O O . LYS A 1 161 ? 4.021 15.246 8.944 1.00 92.69 161 LYS A O 1
ATOM 1335 N N . ASN A 1 162 ? 2.382 13.704 8.896 1.00 89.81 162 ASN A N 1
ATOM 1336 C CA . ASN A 1 162 ? 1.791 13.950 10.210 1.00 89.81 162 ASN A CA 1
ATOM 1337 C C . ASN A 1 162 ? 1.540 12.623 10.951 1.00 89.81 162 ASN A C 1
ATOM 1339 O O . ASN A 1 162 ? 0.771 11.771 10.511 1.00 89.81 162 ASN A O 1
ATOM 1343 N N . MET A 1 163 ? 2.192 12.441 12.101 1.00 91.00 163 MET A N 1
ATOM 1344 C CA . MET A 1 163 ? 2.195 11.177 12.843 1.00 91.00 163 MET A CA 1
ATOM 1345 C C . MET A 1 163 ? 0.876 10.831 13.547 1.00 91.00 163 MET A C 1
ATOM 1347 O O . MET A 1 163 ? 0.775 9.707 14.051 1.00 91.00 163 MET A O 1
ATOM 1351 N N . GLU A 1 164 ? -0.112 11.730 13.560 1.00 90.69 164 GLU A N 1
ATOM 1352 C CA . GLU A 1 164 ? -1.370 11.584 14.307 1.00 90.69 164 GLU A CA 1
ATOM 1353 C C . GLU A 1 164 ? -2.056 10.237 14.057 1.00 90.69 164 GLU A C 1
ATOM 1355 O O . GLU A 1 164 ? -2.404 9.528 15.000 1.00 90.69 164 GLU A O 1
ATOM 1360 N N . THR A 1 165 ? -2.120 9.790 12.798 1.00 93.56 165 THR A N 1
ATOM 1361 C CA . THR A 1 165 ? -2.707 8.493 12.428 1.00 93.56 165 THR A CA 1
ATOM 1362 C C . THR A 1 165 ? -2.092 7.328 13.204 1.00 93.56 165 THR A C 1
ATOM 1364 O O . THR A 1 165 ? -2.799 6.448 13.693 1.00 93.56 165 THR A O 1
ATOM 1367 N N . LEU A 1 166 ? -0.760 7.299 13.331 1.00 93.88 166 LEU A N 1
ATOM 1368 C CA . LEU A 1 166 ? -0.065 6.231 14.049 1.00 93.88 166 LEU A CA 1
ATOM 1369 C C . LEU A 1 166 ? -0.118 6.420 15.564 1.00 93.88 166 LEU A C 1
ATOM 1371 O O . LEU A 1 166 ? -0.070 5.421 16.280 1.00 93.88 166 LEU A O 1
ATOM 1375 N N . VAL A 1 167 ? -0.189 7.659 16.056 1.00 92.81 167 VAL A N 1
ATOM 1376 C CA . VAL A 1 167 ? -0.391 7.946 17.482 1.00 92.81 167 VAL A CA 1
ATOM 1377 C C . VAL A 1 167 ? -1.755 7.418 17.914 1.00 92.81 167 VAL A C 1
ATOM 1379 O O . VAL A 1 167 ? -1.809 6.579 18.812 1.00 92.81 167 VAL A O 1
ATOM 1382 N N . ALA A 1 168 ? -2.821 7.797 17.207 1.00 94.44 168 ALA A N 1
ATOM 1383 C CA . ALA A 1 168 ? -4.178 7.337 17.467 1.00 94.44 168 ALA A CA 1
ATOM 1384 C C . ALA A 1 168 ? -4.284 5.810 17.363 1.00 94.44 168 ALA A C 1
ATOM 1386 O O . ALA A 1 168 ? -4.709 5.161 18.313 1.00 94.44 168 ALA A O 1
ATOM 1387 N N . LEU A 1 169 ? -3.812 5.196 16.271 1.00 95.19 169 LEU A N 1
ATOM 1388 C CA . LEU A 1 169 ? -3.850 3.736 16.114 1.00 95.19 169 LEU A CA 1
ATOM 1389 C C . LEU A 1 169 ? -3.113 2.991 17.242 1.00 95.19 169 LEU A C 1
ATOM 1391 O O . LEU A 1 169 ? -3.550 1.922 17.663 1.00 95.19 169 LEU A O 1
ATOM 1395 N N . LYS A 1 170 ? -2.010 3.527 17.777 1.00 93.25 170 LYS A N 1
ATOM 1396 C CA . LYS A 1 170 ? -1.281 2.877 18.881 1.00 93.25 170 LYS A CA 1
ATOM 1397 C C . LYS A 1 170 ? -2.083 2.798 20.179 1.00 93.25 170 LYS A C 1
ATOM 1399 O O . LYS A 1 170 ? -1.803 1.900 20.967 1.00 93.25 170 LYS A O 1
ATOM 1404 N N . THR A 1 171 ? -3.052 3.684 20.411 1.00 92.88 171 THR A N 1
ATOM 1405 C CA . THR A 1 171 ? -3.809 3.692 21.674 1.00 92.88 171 THR A CA 1
ATOM 1406 C C . THR A 1 171 ? -4.778 2.514 21.788 1.00 92.88 171 THR A C 1
ATOM 1408 O O . THR A 1 171 ? -5.070 2.083 22.899 1.00 92.88 171 THR A O 1
ATOM 1411 N N . PHE A 1 172 ? -5.242 1.958 20.660 1.00 93.38 172 PHE A N 1
ATOM 1412 C CA . PHE A 1 172 ? -6.293 0.930 20.658 1.00 93.38 172 PHE A CA 1
ATOM 1413 C C . PHE A 1 172 ? -6.068 -0.238 19.682 1.00 93.38 172 PHE A C 1
ATOM 1415 O O . PHE A 1 172 ? -6.771 -1.242 19.764 1.00 93.38 172 PHE A O 1
ATOM 1422 N N . ARG A 1 173 ? -5.091 -0.143 18.769 1.00 93.31 173 ARG A N 1
ATOM 1423 C CA . ARG A 1 173 ? -4.792 -1.164 17.741 1.00 93.31 173 ARG A CA 1
ATOM 1424 C C . ARG A 1 173 ? -3.381 -1.728 17.822 1.00 93.31 173 ARG A C 1
ATOM 1426 O O . ARG A 1 173 ? -2.971 -2.459 16.918 1.00 93.31 173 ARG A O 1
ATOM 1433 N N . ALA A 1 174 ? -2.624 -1.381 18.861 1.00 90.31 174 ALA A N 1
ATOM 1434 C CA . ALA A 1 174 ? -1.304 -1.952 19.084 1.00 90.31 174 ALA A CA 1
ATOM 1435 C C . ALA A 1 174 ? -1.402 -3.473 19.334 1.00 90.31 174 ALA A C 1
ATOM 1437 O O . ALA A 1 174 ? -2.320 -3.917 20.024 1.00 90.31 174 ALA A O 1
ATOM 1438 N N . PRO A 1 175 ? -0.458 -4.280 18.823 1.00 81.50 175 PRO A N 1
ATOM 1439 C CA . PRO A 1 175 ? -0.427 -5.718 19.080 1.00 81.50 175 PRO A CA 1
ATOM 1440 C C . PRO A 1 175 ? -0.283 -6.021 20.578 1.00 81.50 175 PRO A C 1
ATOM 1442 O O . PRO A 1 175 ? 0.618 -5.500 21.243 1.00 81.50 175 PRO A O 1
ATOM 1445 N N . THR A 1 176 ? -1.141 -6.892 21.110 1.00 73.81 176 THR A N 1
ATOM 1446 C CA . THR A 1 176 ? -1.136 -7.308 22.521 1.00 73.81 176 THR A CA 1
ATOM 1447 C C . THR A 1 176 ? -0.913 -8.819 22.669 1.00 73.81 176 THR A C 1
ATOM 1449 O O . THR A 1 176 ? -1.169 -9.612 21.756 1.00 73.81 176 THR A O 1
ATOM 1452 N N . GLY A 1 177 ? -0.393 -9.238 23.828 1.00 70.50 177 GLY A N 1
ATOM 1453 C CA . GLY A 1 177 ? -0.219 -10.655 24.174 1.00 70.50 177 GLY A CA 1
ATOM 1454 C C . GLY A 1 177 ? 0.631 -11.445 23.169 1.00 70.50 177 GLY A C 1
ATOM 1455 O O . GLY A 1 177 ? 1.711 -11.006 22.780 1.00 70.50 177 GLY A O 1
ATOM 1456 N N . VAL A 1 178 ? 0.122 -12.604 22.734 1.00 60.16 178 VAL A N 1
ATOM 1457 C CA . VAL A 1 178 ? 0.795 -13.563 21.828 1.00 60.16 178 VAL A CA 1
ATOM 1458 C C . VAL A 1 178 ? 1.117 -12.960 20.448 1.00 60.16 178 VAL A C 1
ATOM 1460 O O . VAL A 1 178 ? 2.016 -13.429 19.755 1.00 60.16 178 VAL A O 1
ATOM 1463 N N . THR A 1 179 ? 0.434 -11.880 20.053 1.00 60.31 179 THR A N 1
ATOM 1464 C CA . THR A 1 179 ? 0.682 -11.183 18.778 1.00 60.31 179 THR A CA 1
ATOM 1465 C C . THR A 1 179 ? 1.821 -10.161 18.850 1.00 60.31 179 THR A C 1
ATOM 1467 O O . THR A 1 179 ? 2.257 -9.648 17.819 1.00 60.31 179 THR A O 1
ATOM 1470 N N . LYS A 1 180 ? 2.350 -9.874 20.050 1.00 61.03 180 LYS A N 1
ATOM 1471 C CA . LYS A 1 180 ? 3.422 -8.897 20.266 1.00 61.03 180 LYS A CA 1
ATOM 1472 C C . LYS A 1 180 ? 4.768 -9.442 19.772 1.00 61.03 180 LYS A C 1
ATOM 1474 O O . LYS A 1 180 ? 5.589 -9.925 20.547 1.00 61.03 180 LYS A O 1
ATOM 1479 N N . LYS A 1 181 ? 5.015 -9.337 18.465 1.00 62.25 181 LYS A N 1
ATOM 1480 C CA . LYS A 1 181 ? 6.335 -9.550 17.852 1.00 62.25 181 LYS A CA 1
ATOM 1481 C C . LYS A 1 181 ? 7.103 -8.227 17.770 1.00 62.25 181 LYS A C 1
ATOM 1483 O O . LYS A 1 181 ? 6.518 -7.158 17.590 1.00 62.25 181 LYS A O 1
ATOM 1488 N N . LYS A 1 182 ? 8.432 -8.283 17.898 1.00 54.47 182 LYS A N 1
ATOM 1489 C CA . LYS A 1 182 ? 9.301 -7.102 17.772 1.00 54.47 182 LYS A CA 1
ATOM 1490 C C . LYS A 1 182 ? 9.119 -6.483 16.377 1.00 54.47 182 LYS A C 1
ATOM 1492 O O . LYS A 1 182 ? 9.366 -7.149 15.381 1.00 54.47 182 LYS A O 1
ATOM 1497 N N . GLY A 1 183 ? 8.695 -5.219 16.322 1.00 61.84 183 GLY A N 1
ATOM 1498 C CA . GLY A 1 183 ? 8.504 -4.473 15.070 1.00 61.84 183 GLY A CA 1
ATOM 1499 C C . GLY A 1 183 ? 7.092 -4.514 14.473 1.00 61.84 183 GLY A C 1
ATOM 1500 O O . GLY A 1 183 ? 6.879 -3.903 13.428 1.00 61.84 183 GLY A O 1
ATOM 1501 N N . LEU A 1 184 ? 6.129 -5.180 15.119 1.00 72.06 184 LEU A N 1
ATOM 1502 C CA . LEU A 1 184 ? 4.738 -5.188 14.667 1.00 72.06 184 LEU A CA 1
ATOM 1503 C C . LEU A 1 184 ? 4.043 -3.864 15.060 1.00 72.06 184 LEU A C 1
ATOM 1505 O O . LEU A 1 184 ? 4.025 -3.486 16.234 1.00 72.06 184 LEU A O 1
ATOM 1509 N N . GLY A 1 185 ? 3.550 -3.122 14.064 1.00 83.25 185 GLY A N 1
ATOM 1510 C CA . GLY A 1 185 ? 2.851 -1.843 14.243 1.00 83.25 185 GLY A CA 1
ATOM 1511 C C . GLY A 1 185 ? 1.372 -2.029 14.593 1.00 83.25 185 GLY A C 1
ATOM 1512 O O . GLY A 1 185 ? 0.884 -3.158 14.594 1.00 83.25 185 GLY A O 1
ATOM 1513 N N . PRO A 1 186 ? 0.631 -0.948 14.892 1.00 92.38 186 PRO A N 1
ATOM 1514 C CA . PRO A 1 186 ? -0.804 -1.071 15.069 1.00 92.38 186 PRO A CA 1
ATOM 1515 C C . PRO A 1 186 ? -1.482 -1.468 13.751 1.00 92.38 186 PRO A C 1
ATOM 1517 O O . PRO A 1 186 ? -1.002 -1.114 12.672 1.00 92.38 186 PRO A O 1
ATOM 1520 N N . SER A 1 187 ? -2.595 -2.193 13.831 1.00 92.88 187 SER A N 1
ATOM 1521 C CA . SER A 1 187 ? -3.276 -2.723 12.643 1.00 92.88 187 SER A CA 1
ATOM 1522 C C . SER A 1 187 ? -4.498 -1.903 12.235 1.00 92.88 187 SER A C 1
ATOM 1524 O O . SER A 1 187 ? -5.245 -1.395 13.071 1.00 92.88 187 SER A O 1
ATOM 1526 N N . CYS A 1 188 ? -4.724 -1.818 10.932 1.00 95.19 188 CYS A N 1
ATOM 1527 C CA . CYS A 1 188 ? -5.948 -1.298 10.330 1.00 95.19 188 CYS A CA 1
ATOM 1528 C C . CYS A 1 188 ? -6.096 -2.014 8.985 1.00 95.19 188 CYS A C 1
ATOM 1530 O O . CYS A 1 188 ? -5.087 -2.142 8.309 1.00 95.19 188 CYS A O 1
ATOM 1532 N N . GLY A 1 189 ? -7.278 -2.468 8.574 1.00 94.00 189 GLY A N 1
ATOM 1533 C CA . GLY A 1 189 ? -7.449 -3.232 7.329 1.00 94.00 189 GLY A CA 1
ATOM 1534 C C . GLY A 1 189 ? -6.824 -4.638 7.322 1.00 94.00 189 GLY A C 1
ATOM 1535 O O . GLY A 1 189 ? -6.137 -5.050 8.264 1.00 94.00 189 GLY A O 1
ATOM 1536 N N . LEU A 1 190 ? -7.072 -5.357 6.225 1.00 88.69 190 LEU A N 1
ATOM 1537 C CA . LEU A 1 190 ? -6.715 -6.761 5.979 1.00 88.69 190 LEU A CA 1
ATOM 1538 C C . LEU A 1 190 ? -5.772 -6.899 4.784 1.00 88.69 190 LEU A C 1
ATOM 1540 O O . LEU A 1 190 ? -6.153 -6.401 3.699 1.00 88.69 190 LEU A O 1
#

pLDDT: mean 89.78, std 10.56, range [53.0, 98.31]

InterPro domains:
  IPR005302 Molybdenum cofactor sulfurase, C-terminal [PF03473] (79-172)
  IPR005302 Molybdenum cofactor sulfurase, C-terminal [PS51340] (51-190)
  IPR011037 Pyruvate kinase-like, insert domain superfamily [SSF50800] (82-167)

Foldseek 3Di:
DDDDDWDDDQDDDPVWDKDWDDAPRDIWIFTWTDPSVQVVCCVVVVHPPGTDTHDDPVTDFDFFPDPQDDPPDDTQTDHRDHGHPFWEAEQVQLVVLQVQFDPPDDRAGCVLVPGPYYDHDNDHPPQQPPQWDDDPPDIDGDRHFDFDDQSSQQDPPPRDGDCRSQVSLCVPQADDDPRDDPPGGGGGTD